Protein AF-A0A0F8EZ08-F1 (afdb_monomer_lite)

Secondary structure (DSSP, 8-state):
--HHHHHHHHHHHHHHTT--EEEPSSTTEEEEEEETTEEEEEESSS--EEEEE-SS-EEEEETT-TT--SS-HHHHHHHHHHHHHHHHHHHTT---------PPP----------------THHHHHHHHHHHHHHHHHHHTTS------------------PPP--------HHHHHHHHHH--HHHIIIII-TT--HHHHHHHHHHHHHHT--GGGTSEEEEEETTEEEEEE-HHHHHHHHHHSTTEEEEEEEEEEE-TTS-EEEEETT---TTSEEEEEEEEEEETT-SS-EEEEEEHHHH----HHHHH-HHHHHHHHHHHHHHHHH-HHHHTT---TTTTT------------------------

Sequence (370 aa):
MSVESQKMDILLSMKKKGYNLKDTEDPAVKSMDLGNGYSLLASVKREWLISFNDGVQTTEYQIDSVKVPFTNSKDANKLYKEYGAALKAALDGIEEYHDEATEKPVEVPPEVPEALVSPEVEDVQKASEEADKLAKLEAIMDGEAEPETKPVTRVQKTVRHEKPAQRMPAVIPVSMRDIQIKELSIDDIKQYICPAATDQEAFMFLKLCQARQLNPFLNEAYLIKYGDKATMTVGKEAFMRRAEAHPQFDGYEAGIIIQNADKTLERREGTFILKNEVLVGGWAKIYRKDRRQPFVSEVALHEYNTGKSLWVSKPATMIRKVAIVQGKREAFPSEFSGMYDSAEMGIDNPETIIDARYQAVDIQEVTNSV

Foldseek 3Di:
DPLLVLLVVLVVVVVVVPQPWDQDPDNQWTWGDFDPQWIWIDGSVDAIWIWGDPPPDIDIHHLPDPVPPDTVSVVVVVSVVVSVVSSCVVCVPDPDDDPPDDDDDDDDDDDDDDDDDDDDDPPPVVVVVVVVVVVVVVCVVVPVDDDDDDDDDDDDDDPDPDPPDPDPPDPDPPVVLLVQLVPDDLVCCCPQANVPDDSVLSVVQSCVCNVQVADVLVQQWHWDDDVPDTDIAGGLVLLVVVLVVDPFWDDKWKFFWKQDPVRDIDGDTDQDDDPRIGTFAMKMWTGTNVDPGTQIFIGTLVLQQLVDDCCVPRVGVLRRSQNSLVSSCVVCVVNCPPHHHCSNVSHDDPPPNSVPPDDDDPPDDPDDDD

Organism: Methanosarcina mazei (NCBI:txid2209)

pLDDT: mean 70.78, std 21.51, range [24.53, 97.38]

Radius of gyration: 31.73 Å; chains: 1; bounding box: 74×85×98 Å

Structure (mmCIF, N/CA/C/O backbone):
data_AF-A0A0F8EZ08-F1
#
_entry.id   AF-A0A0F8EZ08-F1
#
loop_
_atom_site.group_PDB
_atom_site.id
_atom_site.type_symbol
_atom_site.label_atom_id
_atom_site.label_alt_id
_atom_site.label_comp_id
_atom_site.label_asym_id
_atom_site.label_entity_id
_atom_site.label_seq_id
_atom_site.pdbx_PDB_ins_code
_atom_site.Cartn_x
_atom_site.Cartn_y
_atom_site.Cartn_z
_atom_site.occupancy
_atom_site.B_iso_or_equiv
_atom_site.auth_seq_id
_atom_site.auth_comp_id
_atom_site.auth_asym_id
_atom_site.auth_atom_id
_atom_site.pdbx_PDB_model_num
ATOM 1 N N . MET A 1 1 ? 10.200 51.364 24.757 1.00 54.28 1 MET A N 1
ATOM 2 C CA . MET A 1 1 ? 10.357 50.841 23.380 1.00 54.28 1 MET A CA 1
ATOM 3 C C . MET A 1 1 ? 9.031 51.048 22.677 1.00 54.28 1 MET A C 1
ATOM 5 O O . MET A 1 1 ? 8.018 50.834 23.327 1.00 54.28 1 MET A O 1
ATOM 9 N N . SER A 1 2 ? 9.008 51.514 21.424 1.00 70.88 2 SER A N 1
ATOM 10 C CA . SER A 1 2 ? 7.741 51.564 20.677 1.00 70.88 2 SER A CA 1
ATOM 11 C C . SER A 1 2 ? 7.189 50.141 20.540 1.00 70.88 2 SER A C 1
ATOM 13 O O . SER A 1 2 ? 7.972 49.205 20.353 1.00 70.88 2 SER A O 1
ATOM 15 N N . VAL A 1 3 ? 5.866 49.978 20.616 1.00 71.19 3 VAL A N 1
ATOM 16 C CA . VAL A 1 3 ? 5.183 48.688 20.405 1.00 71.19 3 VAL A CA 1
ATOM 17 C C . VAL A 1 3 ? 5.592 48.083 19.055 1.00 71.19 3 VAL A C 1
ATOM 19 O O . VAL A 1 3 ? 5.774 46.874 18.935 1.00 71.19 3 VAL A O 1
ATOM 22 N N . GLU A 1 4 ? 5.842 48.926 18.047 1.00 72.94 4 GLU A N 1
ATOM 23 C CA . GLU A 1 4 ? 6.341 48.500 16.736 1.00 72.94 4 GLU A CA 1
ATOM 24 C C . GLU A 1 4 ? 7.763 47.913 16.801 1.00 72.94 4 GLU A C 1
ATOM 26 O O . GLU A 1 4 ? 8.061 46.918 16.140 1.00 72.94 4 GLU A O 1
ATOM 31 N N . SER A 1 5 ? 8.643 48.475 17.634 1.00 71.75 5 SER A N 1
ATOM 32 C CA . SER A 1 5 ? 10.005 47.958 17.820 1.00 71.75 5 SER A CA 1
ATOM 33 C C . SER A 1 5 ? 9.994 46.591 18.509 1.00 71.75 5 SER A C 1
ATOM 35 O O . SER A 1 5 ? 10.683 45.682 18.060 1.00 71.75 5 SER A O 1
ATOM 37 N N . GLN A 1 6 ? 9.143 46.403 19.525 1.00 72.75 6 GLN A N 1
ATOM 38 C CA . GLN A 1 6 ? 8.986 45.110 20.207 1.00 72.75 6 GLN A CA 1
ATOM 39 C C . GLN A 1 6 ? 8.413 44.037 19.270 1.00 72.75 6 GLN A C 1
ATOM 41 O O . GLN A 1 6 ? 8.914 42.915 19.215 1.00 72.75 6 GLN A O 1
ATOM 46 N N . LYS A 1 7 ? 7.402 44.394 18.469 1.00 78.00 7 LYS A N 1
ATOM 47 C CA . LYS A 1 7 ? 6.833 43.522 17.432 1.00 78.00 7 LYS A CA 1
ATOM 48 C C . LYS A 1 7 ? 7.878 43.090 16.395 1.00 78.00 7 LYS A C 1
ATOM 50 O O . LYS A 1 7 ? 7.859 41.933 15.972 1.00 78.00 7 LYS A O 1
ATOM 55 N N . MET A 1 8 ? 8.787 43.987 16.006 1.00 78.81 8 MET A N 1
ATOM 56 C CA . MET A 1 8 ? 9.884 43.682 15.081 1.00 78.81 8 MET A CA 1
ATOM 57 C C . MET A 1 8 ? 10.953 42.783 15.720 1.00 78.81 8 MET A C 1
ATOM 59 O O . MET A 1 8 ? 11.408 41.831 15.085 1.00 78.81 8 MET A O 1
ATOM 63 N N . ASP A 1 9 ? 11.313 43.020 16.983 1.00 76.75 9 ASP A N 1
ATOM 64 C CA . ASP A 1 9 ? 12.269 42.179 17.717 1.00 76.75 9 ASP A CA 1
ATOM 65 C C . ASP A 1 9 ? 11.764 40.737 17.869 1.00 76.75 9 ASP A C 1
ATOM 67 O O . ASP A 1 9 ? 12.530 39.781 17.708 1.00 76.75 9 ASP A O 1
ATOM 71 N N . ILE A 1 10 ? 10.456 40.557 18.086 1.00 78.62 10 ILE A N 1
ATOM 72 C CA . ILE A 1 10 ? 9.827 39.232 18.115 1.00 78.62 10 ILE A CA 1
ATOM 73 C C . ILE A 1 10 ? 9.952 38.552 16.744 1.00 78.62 10 ILE A C 1
ATOM 75 O O . ILE A 1 10 ? 10.399 37.404 16.685 1.00 78.62 10 ILE A O 1
ATOM 79 N N . LEU A 1 11 ? 9.653 39.247 15.639 1.00 78.38 11 LEU A N 1
ATOM 80 C CA . LEU A 1 11 ? 9.818 38.699 14.282 1.00 78.38 11 LEU A CA 1
ATOM 81 C C . LEU A 1 11 ? 11.276 38.314 13.979 1.00 78.38 11 LEU A C 1
ATOM 83 O O . LEU A 1 11 ? 11.545 37.244 13.427 1.00 78.38 11 LEU A O 1
ATOM 87 N N . LEU A 1 12 ? 12.238 39.142 14.394 1.00 77.56 12 LEU A N 1
ATOM 88 C CA . LEU A 1 12 ? 13.671 38.860 14.261 1.00 77.56 12 LEU A CA 1
ATOM 89 C C . LEU A 1 12 ? 14.101 37.651 15.105 1.00 77.56 12 LEU A C 1
ATOM 91 O O . LEU A 1 12 ? 14.930 36.850 14.663 1.00 77.56 12 LEU A O 1
ATOM 95 N N . SER A 1 13 ? 13.522 37.474 16.296 1.00 77.31 13 SER A N 1
ATOM 96 C CA . SER A 1 13 ? 13.750 36.285 17.123 1.00 77.31 13 SER A CA 1
ATOM 97 C C . SER A 1 13 ? 13.216 35.013 16.454 1.00 77.31 13 SER A C 1
ATOM 99 O O . SER A 1 13 ? 13.859 33.967 16.519 1.00 77.31 13 SER A O 1
ATOM 101 N N . MET A 1 14 ? 12.090 35.103 15.739 1.00 74.00 14 MET A N 1
ATOM 102 C CA . MET A 1 14 ? 11.509 33.979 15.000 1.00 74.00 14 MET A CA 1
ATOM 103 C C . MET A 1 14 ? 12.345 33.598 13.780 1.00 74.00 14 MET A C 1
ATOM 105 O O . MET A 1 14 ? 12.574 32.411 13.551 1.00 74.00 14 MET A O 1
ATOM 109 N N . LYS A 1 15 ? 12.916 34.583 13.075 1.00 76.19 15 LYS A N 1
ATOM 110 C CA . LYS A 1 15 ? 13.920 34.336 12.026 1.00 76.19 15 LYS A CA 1
ATOM 111 C C . LYS A 1 15 ? 15.116 33.542 12.572 1.00 76.19 15 LYS A C 1
ATOM 113 O O . LYS A 1 15 ? 15.565 32.588 11.947 1.00 76.19 15 LYS A O 1
ATOM 118 N N . LYS A 1 16 ? 15.592 33.868 13.783 1.00 72.19 16 LYS A N 1
ATOM 119 C CA . LYS A 1 16 ? 16.686 33.134 14.457 1.00 72.19 16 LYS A CA 1
ATOM 120 C C . LYS A 1 16 ? 16.292 31.729 14.934 1.00 72.19 16 LYS A C 1
ATOM 122 O O . LYS A 1 16 ? 17.162 30.872 15.036 1.00 72.19 16 LYS A O 1
ATOM 127 N N . LYS A 1 17 ? 15.005 31.479 15.204 1.00 70.12 17 LYS A N 1
ATOM 128 C CA . LYS A 1 17 ? 14.468 30.160 15.597 1.00 70.12 17 LYS A CA 1
ATOM 129 C C . LYS A 1 17 ? 14.291 29.183 14.423 1.00 70.12 17 LYS A C 1
ATOM 131 O O . LYS A 1 17 ? 13.871 28.054 14.654 1.00 70.12 17 LYS A O 1
ATOM 136 N N . GLY A 1 18 ? 14.633 29.586 13.195 1.00 65.56 18 GLY A N 1
ATOM 137 C CA . GLY A 1 18 ? 14.619 28.715 12.014 1.00 65.56 18 GLY A CA 1
ATOM 138 C C . GLY A 1 18 ? 13.433 28.918 11.068 1.00 65.56 18 GLY A C 1
ATOM 139 O O . GLY A 1 18 ? 13.275 28.139 10.133 1.00 65.56 18 GLY A O 1
ATOM 140 N N . TYR A 1 19 ? 12.611 29.955 11.268 1.00 72.00 19 TYR A N 1
ATOM 141 C CA . TYR A 1 19 ? 11.579 30.338 10.300 1.00 72.00 19 TYR A CA 1
ATOM 142 C C . TYR A 1 19 ? 12.199 31.168 9.158 1.00 72.00 19 TYR A C 1
ATOM 144 O O . TYR A 1 19 ? 12.863 32.177 9.406 1.00 72.00 19 TYR A O 1
ATOM 152 N N . ASN A 1 20 ? 11.976 30.762 7.900 1.00 73.69 20 ASN A N 1
ATOM 153 C CA . ASN A 1 20 ? 12.565 31.361 6.686 1.00 73.69 20 ASN A CA 1
ATOM 154 C C . ASN A 1 20 ? 11.928 32.716 6.297 1.00 73.69 20 ASN A C 1
ATOM 156 O O . ASN A 1 20 ? 11.416 32.885 5.190 1.00 73.69 20 ASN A O 1
ATOM 160 N N . LEU A 1 21 ? 11.958 33.688 7.209 1.00 79.06 21 LEU A N 1
ATOM 161 C CA . LEU A 1 21 ? 11.453 35.045 6.991 1.00 79.06 21 LEU A CA 1
ATOM 162 C C . LEU A 1 21 ? 12.454 35.873 6.164 1.00 79.06 21 LEU A C 1
ATOM 164 O O . LEU A 1 21 ? 13.596 36.098 6.580 1.00 79.06 21 LEU A O 1
ATOM 168 N N . LYS A 1 22 ? 12.010 36.353 5.002 1.00 80.38 22 LYS A N 1
ATOM 169 C CA . LYS A 1 22 ? 12.732 37.241 4.086 1.00 80.38 22 LYS A CA 1
ATOM 170 C C . LYS A 1 22 ? 12.313 38.695 4.289 1.00 80.38 22 LYS A C 1
ATOM 172 O O . LYS A 1 22 ? 11.185 39.000 4.679 1.00 80.38 22 LYS A O 1
ATOM 177 N N . ASP A 1 23 ? 13.247 39.594 4.019 1.00 78.00 23 ASP A N 1
ATOM 178 C CA . ASP A 1 23 ? 13.019 41.033 4.085 1.00 78.00 23 ASP A CA 1
ATOM 179 C C . ASP A 1 23 ? 12.262 41.495 2.824 1.00 78.00 23 ASP A C 1
ATOM 181 O O . ASP A 1 23 ? 12.607 41.084 1.716 1.00 78.00 23 ASP A O 1
ATOM 185 N N . THR A 1 24 ? 11.201 42.290 2.992 1.00 77.31 24 THR A N 1
ATOM 186 C CA . THR A 1 24 ? 10.439 42.911 1.890 1.00 77.31 24 THR A CA 1
ATOM 187 C C . THR A 1 24 ? 10.859 44.368 1.679 1.00 77.31 24 THR A C 1
ATOM 189 O O . THR A 1 24 ? 11.600 44.917 2.490 1.00 77.31 24 THR A O 1
ATOM 192 N N . GLU A 1 25 ? 10.368 45.004 0.611 1.00 72.81 25 GLU A N 1
ATOM 193 C CA . GLU A 1 25 ? 10.626 46.425 0.312 1.00 72.81 25 GLU A CA 1
ATOM 194 C C . GLU A 1 25 ? 10.154 47.368 1.431 1.00 72.81 25 GLU A C 1
ATOM 196 O O . GLU A 1 25 ? 10.802 48.379 1.700 1.00 72.81 25 GLU A O 1
ATOM 201 N N . ASP A 1 26 ? 9.068 47.016 2.130 1.00 72.31 26 ASP A N 1
ATOM 202 C CA . ASP A 1 26 ? 8.658 47.707 3.353 1.00 72.31 26 ASP A CA 1
ATOM 203 C C . ASP A 1 26 ? 9.441 47.153 4.563 1.00 72.31 26 ASP A C 1
ATOM 205 O O . ASP A 1 26 ? 9.317 45.958 4.873 1.00 72.31 26 ASP A O 1
ATOM 209 N N . PRO A 1 27 ? 10.219 47.986 5.286 1.00 71.00 27 PRO A N 1
ATOM 210 C CA . PRO A 1 27 ? 10.967 47.557 6.466 1.00 71.00 27 PRO A CA 1
ATOM 211 C C . PRO A 1 27 ? 10.070 47.076 7.616 1.00 71.00 27 PRO A C 1
ATOM 213 O O . PRO A 1 27 ? 10.564 46.366 8.493 1.00 71.00 27 PRO A O 1
ATOM 216 N N . ALA A 1 28 ? 8.778 47.425 7.620 1.00 73.50 28 ALA A N 1
ATOM 217 C CA . ALA A 1 28 ? 7.801 46.999 8.622 1.00 73.50 28 ALA A CA 1
ATOM 218 C C . ALA A 1 28 ? 7.137 45.642 8.314 1.00 73.50 28 ALA A C 1
ATOM 220 O O . ALA A 1 28 ? 6.317 45.177 9.114 1.00 73.50 28 ALA A O 1
ATOM 221 N N . VAL A 1 29 ? 7.473 45.013 7.182 1.00 78.81 29 VAL A N 1
ATOM 222 C CA . VAL A 1 29 ? 6.901 43.737 6.735 1.00 78.81 29 VAL A CA 1
ATOM 223 C C . VAL A 1 29 ? 8.011 42.699 6.530 1.00 78.81 29 VAL A C 1
ATOM 225 O O . VAL A 1 29 ? 9.146 43.016 6.165 1.00 78.81 29 VAL A O 1
ATOM 228 N N . LYS A 1 30 ? 7.704 41.435 6.825 1.00 80.06 30 LYS A N 1
ATOM 229 C CA . LYS A 1 30 ? 8.536 40.272 6.487 1.00 80.06 30 LYS A CA 1
ATOM 230 C C . LYS A 1 30 ? 7.707 39.279 5.693 1.00 80.06 30 LYS A C 1
ATOM 232 O O . LYS A 1 30 ? 6.536 39.078 6.003 1.00 80.06 30 LYS A O 1
ATOM 237 N N . SER A 1 31 ? 8.315 38.652 4.690 1.00 81.75 31 SER A N 1
ATOM 238 C CA . SER A 1 31 ? 7.651 37.635 3.874 1.00 81.75 31 SER A CA 1
ATOM 239 C C . SER A 1 31 ? 8.157 36.233 4.196 1.00 81.75 31 SER A C 1
ATOM 241 O O . SER A 1 31 ? 9.343 36.040 4.446 1.00 81.75 31 SER A O 1
ATOM 243 N N . MET A 1 32 ? 7.280 35.236 4.183 1.00 79.06 32 MET A N 1
ATOM 244 C CA . MET A 1 32 ? 7.660 33.823 4.240 1.00 79.06 32 MET A CA 1
ATOM 245 C C . MET A 1 32 ? 7.014 33.086 3.075 1.00 79.06 32 MET A C 1
ATOM 247 O O . MET A 1 32 ? 5.807 33.174 2.879 1.00 79.06 32 MET A O 1
ATOM 251 N N . ASP A 1 33 ? 7.822 32.353 2.317 1.00 76.69 33 ASP A N 1
ATOM 252 C CA . ASP A 1 33 ? 7.335 31.535 1.209 1.00 76.69 33 ASP A CA 1
ATOM 253 C C . ASP A 1 33 ? 6.595 30.309 1.762 1.00 76.69 33 ASP A C 1
ATOM 255 O O . ASP A 1 33 ? 7.148 29.547 2.561 1.00 76.69 33 ASP A O 1
ATOM 259 N N . LEU A 1 34 ? 5.330 30.153 1.374 1.00 70.81 34 LEU A N 1
ATOM 260 C CA . LEU A 1 34 ? 4.470 29.043 1.785 1.00 70.81 34 LEU A CA 1
ATOM 261 C C . LEU A 1 34 ? 4.342 27.965 0.694 1.00 70.81 34 LEU A C 1
ATOM 263 O O . LEU A 1 34 ? 3.652 26.965 0.921 1.00 70.81 34 LEU A O 1
ATOM 267 N N . GLY A 1 35 ? 5.010 28.151 -0.451 1.00 68.12 35 GLY A N 1
ATOM 268 C CA . GLY A 1 35 ? 4.973 27.258 -1.606 1.00 68.12 35 GLY A CA 1
ATOM 269 C C . GLY A 1 35 ? 3.819 27.548 -2.570 1.00 68.12 35 GLY A C 1
ATOM 270 O O . GLY A 1 35 ? 2.852 28.232 -2.236 1.00 68.12 35 GLY A O 1
ATOM 271 N N . ASN A 1 36 ? 3.925 27.014 -3.793 1.00 66.81 36 ASN A N 1
ATOM 272 C CA . ASN A 1 36 ? 2.917 27.128 -4.858 1.00 66.81 36 ASN A CA 1
ATOM 273 C C . ASN A 1 36 ? 2.480 28.572 -5.184 1.00 66.81 36 ASN A C 1
ATOM 275 O O . ASN A 1 36 ? 1.321 28.788 -5.509 1.00 66.81 36 ASN A O 1
ATOM 279 N N . GLY A 1 37 ? 3.377 29.560 -5.079 1.00 67.38 37 GLY A N 1
ATOM 280 C CA . GLY A 1 37 ? 3.072 30.965 -5.395 1.00 67.38 37 GLY A CA 1
ATOM 281 C C . GLY A 1 37 ? 2.418 31.762 -4.259 1.00 67.38 37 GLY A C 1
ATOM 282 O O . GLY A 1 37 ? 2.048 32.919 -4.464 1.00 67.38 37 GLY A O 1
ATOM 283 N N . TYR A 1 38 ? 2.295 31.183 -3.060 1.00 76.75 38 TYR A N 1
ATOM 284 C CA . TYR A 1 38 ? 1.766 31.864 -1.879 1.00 76.75 38 TYR A CA 1
ATOM 285 C C . TYR A 1 38 ? 2.876 32.353 -0.947 1.00 76.75 38 TYR A C 1
ATOM 287 O O . TYR A 1 38 ? 3.815 31.625 -0.634 1.00 76.75 38 TYR A O 1
ATOM 295 N N . SER A 1 39 ? 2.736 33.573 -0.438 1.00 78.69 39 SER A N 1
ATOM 296 C CA . SER A 1 39 ? 3.646 34.181 0.531 1.00 78.69 39 SER A CA 1
ATOM 297 C C . SER A 1 39 ? 2.871 34.750 1.715 1.00 78.69 39 SER A C 1
ATOM 299 O O . SER A 1 39 ? 1.900 35.480 1.550 1.00 78.69 39 SER A O 1
ATOM 301 N N . LEU A 1 40 ? 3.302 34.427 2.931 1.00 81.06 40 LEU A N 1
ATOM 302 C CA . LEU A 1 40 ? 2.814 35.073 4.146 1.00 81.06 40 LEU A CA 1
ATOM 303 C C . LEU A 1 40 ? 3.481 36.438 4.287 1.00 81.06 40 LEU A C 1
ATOM 305 O O . LEU A 1 40 ? 4.705 36.513 4.255 1.00 81.06 40 LEU A O 1
ATOM 309 N N . LEU A 1 41 ? 2.698 37.487 4.503 1.00 80.81 41 LEU A N 1
ATOM 310 C CA . LEU A 1 41 ? 3.145 38.842 4.800 1.00 80.81 41 LEU A CA 1
ATOM 311 C C . LEU A 1 41 ? 2.883 39.143 6.278 1.00 80.81 41 LEU A C 1
ATOM 313 O O . LEU A 1 41 ? 1.757 39.414 6.693 1.00 80.81 41 LEU A O 1
ATOM 317 N N . ALA A 1 42 ? 3.944 39.090 7.079 1.00 79.12 42 ALA A N 1
ATOM 318 C CA . ALA A 1 42 ? 3.928 39.428 8.493 1.00 79.12 42 ALA A CA 1
ATOM 319 C C . ALA A 1 42 ? 4.231 40.920 8.672 1.00 79.12 42 ALA A C 1
ATOM 321 O O . ALA A 1 42 ? 5.384 41.342 8.553 1.00 79.12 42 ALA A O 1
ATOM 322 N N . SER A 1 43 ? 3.198 41.724 8.932 1.00 78.69 43 SER A N 1
ATOM 323 C CA . SER A 1 43 ? 3.327 43.165 9.176 1.00 78.69 43 SER A CA 1
ATOM 324 C C . SER A 1 43 ? 3.349 43.485 10.670 1.00 78.69 43 SER A C 1
ATOM 326 O O . SER A 1 43 ? 2.670 42.854 11.479 1.00 78.69 43 SER A O 1
ATOM 328 N N . VAL A 1 44 ? 4.121 44.505 11.038 1.00 75.88 44 VAL A N 1
ATOM 329 C CA . VAL A 1 44 ? 4.124 45.085 12.388 1.00 75.88 44 VAL A CA 1
ATOM 330 C C . VAL A 1 44 ? 3.006 46.124 12.576 1.00 75.88 44 VAL A C 1
ATOM 332 O O . VAL A 1 44 ? 2.551 46.349 13.701 1.00 75.88 44 VAL A O 1
ATOM 335 N N . LYS A 1 45 ? 2.552 46.734 11.473 1.00 73.19 45 LYS A N 1
ATOM 336 C CA . LYS A 1 45 ? 1.600 47.859 11.455 1.00 73.19 45 LYS A CA 1
ATOM 337 C C . LYS A 1 45 ? 0.171 47.457 11.103 1.00 73.19 45 LYS A C 1
ATOM 339 O O . LYS A 1 45 ? -0.757 48.195 11.412 1.00 73.19 45 LYS A O 1
ATOM 344 N N . ARG A 1 46 ? -0.004 46.328 10.417 1.00 74.00 46 ARG A N 1
ATOM 345 C CA . ARG A 1 46 ? -1.297 45.826 9.934 1.00 74.00 46 ARG A CA 1
ATOM 346 C C . ARG A 1 46 ? -1.454 44.351 10.281 1.00 74.00 46 ARG A C 1
ATOM 348 O O . ARG A 1 46 ? -0.498 43.704 10.709 1.00 74.00 46 ARG A O 1
ATOM 355 N N . GLU A 1 47 ? -2.657 43.828 10.082 1.00 75.56 47 GLU A N 1
ATOM 356 C CA . GLU A 1 47 ? -2.904 42.392 10.173 1.00 75.56 47 GLU A CA 1
ATOM 357 C C . GLU A 1 47 ? -2.043 41.620 9.169 1.00 75.56 47 GLU A C 1
ATOM 359 O O . GLU A 1 47 ? -1.626 42.141 8.131 1.00 75.56 47 GLU A O 1
ATOM 364 N N . TRP A 1 48 ? -1.734 40.374 9.512 1.00 79.06 48 TRP A N 1
ATOM 365 C CA . TRP A 1 48 ? -0.940 39.511 8.651 1.00 79.06 48 TRP A CA 1
ATOM 366 C C . TRP A 1 48 ? -1.824 38.936 7.550 1.00 79.06 48 TRP A C 1
ATOM 368 O O . TRP A 1 48 ? -2.940 38.486 7.807 1.00 79.06 48 TRP A O 1
ATOM 378 N N . LEU A 1 49 ? -1.306 38.933 6.327 1.00 80.12 49 LEU A N 1
ATOM 379 C CA . LEU A 1 49 ? -2.045 38.537 5.131 1.00 80.12 49 LEU A CA 1
ATOM 380 C C . LEU A 1 49 ? -1.274 37.463 4.372 1.00 80.12 49 LEU A C 1
ATOM 382 O O . LEU A 1 49 ? -0.054 37.367 4.475 1.00 80.12 49 LEU A O 1
ATOM 386 N N . ILE A 1 50 ? -1.981 36.657 3.592 1.00 79.81 50 ILE A N 1
ATOM 387 C CA . ILE A 1 50 ? -1.384 35.716 2.647 1.00 79.81 50 ILE A CA 1
ATOM 388 C C . ILE A 1 50 ? -1.583 36.290 1.251 1.00 79.81 50 ILE A C 1
ATOM 390 O O . ILE A 1 50 ? -2.717 36.453 0.804 1.00 79.81 50 ILE A O 1
ATOM 394 N N . SER A 1 51 ? -0.490 36.584 0.556 1.00 77.88 51 SER A N 1
ATOM 395 C CA . SER A 1 51 ? -0.522 36.964 -0.849 1.00 77.88 51 SER A CA 1
ATOM 396 C C . SER A 1 51 ? -0.353 35.733 -1.736 1.00 77.88 51 SER A C 1
ATOM 398 O O . SER A 1 51 ? 0.467 34.858 -1.461 1.00 77.88 51 SER A O 1
ATOM 400 N N . PHE A 1 52 ? -1.140 35.651 -2.803 1.00 79.19 52 PHE A N 1
ATOM 401 C CA . PHE A 1 52 ? -0.994 34.674 -3.875 1.00 79.19 52 PHE A CA 1
ATOM 402 C C . PHE A 1 52 ? -0.665 35.400 -5.171 1.00 79.19 52 PHE A C 1
ATOM 404 O O . PHE A 1 52 ? -1.357 36.356 -5.534 1.00 79.19 52 PHE A O 1
ATOM 411 N N . ASN A 1 53 ? 0.370 34.940 -5.867 1.00 75.44 53 ASN A N 1
ATOM 412 C CA . ASN A 1 53 ? 0.763 35.474 -7.161 1.00 75.44 53 ASN A CA 1
ATOM 413 C C . ASN A 1 53 ? 0.753 34.356 -8.212 1.00 75.44 53 ASN A C 1
ATOM 415 O O . ASN A 1 53 ? 1.595 33.462 -8.179 1.00 75.44 53 ASN A O 1
ATOM 419 N N . ASP A 1 54 ? -0.184 34.449 -9.157 1.00 67.50 54 ASP A N 1
ATOM 420 C CA . ASP A 1 54 ? -0.347 33.510 -10.281 1.00 67.50 54 ASP A CA 1
ATOM 421 C C . ASP A 1 54 ? 0.439 33.952 -11.540 1.00 67.50 54 ASP A C 1
ATOM 423 O O . ASP A 1 54 ? 0.149 33.554 -12.664 1.00 67.50 54 ASP A O 1
ATOM 427 N N . GLY A 1 55 ? 1.395 34.878 -11.387 1.00 62.47 55 GLY A N 1
ATOM 428 C CA . GLY A 1 55 ? 2.214 35.435 -12.471 1.00 62.47 55 GLY A CA 1
ATOM 429 C C . GLY A 1 55 ? 1.559 36.568 -13.275 1.00 62.47 55 GLY A C 1
ATOM 430 O O . GLY A 1 55 ? 2.235 37.194 -14.090 1.00 62.47 55 GLY A O 1
ATOM 431 N N . VAL A 1 56 ? 0.273 36.864 -13.040 1.00 55.94 56 VAL A N 1
ATOM 432 C CA . VAL A 1 56 ? -0.482 37.932 -13.735 1.00 55.94 56 VAL A CA 1
ATOM 433 C C . VAL A 1 56 ? -1.122 38.934 -12.766 1.00 55.94 56 VAL A C 1
ATOM 435 O O . VAL A 1 56 ? -1.174 40.124 -13.071 1.00 55.94 56 VAL A O 1
ATOM 438 N N . GLN A 1 57 ? -1.596 38.493 -11.595 1.00 60.66 57 GLN A N 1
ATOM 439 C CA . GLN A 1 57 ? -2.173 39.358 -10.557 1.00 60.66 57 GLN A CA 1
ATOM 440 C C . GLN A 1 57 ? -1.817 38.847 -9.158 1.00 60.66 57 GLN A C 1
ATOM 442 O O . GLN A 1 57 ? -1.775 37.638 -8.924 1.00 60.66 57 GLN A O 1
ATOM 447 N N . THR A 1 58 ? -1.609 39.783 -8.231 1.00 75.62 58 THR A N 1
ATOM 448 C CA . THR A 1 58 ? -1.426 39.494 -6.805 1.00 75.62 58 THR A CA 1
ATOM 449 C C . THR A 1 58 ? -2.760 39.657 -6.089 1.00 75.62 58 THR A C 1
ATOM 451 O O . THR A 1 58 ? -3.393 40.708 -6.187 1.00 75.62 58 THR A O 1
ATOM 454 N N . THR A 1 59 ? -3.186 38.627 -5.363 1.00 74.81 59 THR A N 1
ATOM 455 C CA . THR A 1 59 ? -4.407 38.646 -4.542 1.00 74.81 59 THR A CA 1
ATOM 456 C C . THR A 1 59 ? -4.055 38.412 -3.080 1.00 74.81 59 THR A C 1
ATOM 458 O O . THR A 1 59 ? -3.202 37.581 -2.776 1.00 74.81 59 THR A O 1
ATOM 461 N N . GLU A 1 60 ? -4.682 39.162 -2.174 1.00 80.38 60 GLU A N 1
ATOM 462 C CA . GLU A 1 60 ? -4.426 39.090 -0.732 1.00 80.38 60 GLU A CA 1
ATOM 463 C C . GLU A 1 60 ? -5.612 38.453 -0.003 1.00 80.38 60 GLU A C 1
ATOM 465 O O . GLU A 1 60 ? -6.776 38.743 -0.291 1.00 80.38 60 GLU A O 1
ATOM 470 N N . TYR A 1 61 ? -5.308 37.578 0.952 1.00 75.50 61 TYR A N 1
ATOM 471 C CA . TYR A 1 61 ? -6.277 36.830 1.745 1.00 75.50 61 TYR A CA 1
ATOM 472 C C . TYR A 1 61 ? -5.955 36.947 3.238 1.00 75.50 61 TYR A C 1
ATOM 474 O O . TYR A 1 61 ? -4.787 36.989 3.628 1.00 75.50 61 TYR A O 1
ATOM 482 N N . GLN A 1 62 ? -6.987 36.939 4.084 1.00 74.38 62 GLN A N 1
ATOM 483 C CA . GLN A 1 62 ? -6.818 36.754 5.528 1.00 74.38 62 GLN A CA 1
ATOM 484 C C . GLN A 1 62 ? -6.353 35.321 5.840 1.00 74.38 62 GLN A C 1
ATOM 486 O O . GLN A 1 62 ? -6.658 34.385 5.095 1.00 74.38 62 GLN A O 1
ATOM 491 N N . ILE A 1 63 ? -5.600 35.154 6.934 1.00 68.31 63 ILE A N 1
ATOM 492 C CA . ILE A 1 63 ? -4.964 33.879 7.325 1.00 68.31 63 ILE A CA 1
ATOM 493 C C . ILE A 1 63 ? -5.985 32.744 7.530 1.00 68.31 63 ILE A C 1
ATOM 495 O O . ILE A 1 63 ? -5.679 31.581 7.267 1.00 68.31 63 ILE A O 1
ATOM 499 N N . ASP A 1 64 ? -7.195 33.071 7.973 1.00 62.56 64 ASP A N 1
ATOM 500 C CA . ASP A 1 64 ? -8.302 32.155 8.267 1.00 62.56 64 ASP A CA 1
ATOM 501 C C . ASP A 1 64 ? -9.243 31.910 7.072 1.00 62.56 64 ASP A C 1
ATOM 503 O O . ASP A 1 64 ? -10.213 31.154 7.175 1.00 62.56 64 ASP A O 1
ATOM 507 N N . SER A 1 65 ? -8.958 32.504 5.910 1.00 63.59 65 SER A N 1
ATOM 508 C CA . SER A 1 65 ? -9.819 32.394 4.737 1.00 63.59 65 SER A CA 1
ATOM 509 C C . SER A 1 65 ? -9.870 30.965 4.184 1.00 63.59 65 SER A C 1
ATOM 511 O O . SER A 1 65 ? -8.866 30.381 3.773 1.00 63.59 65 SER A O 1
ATOM 513 N N . VAL A 1 66 ? -11.091 30.432 4.051 1.00 57.75 66 VAL A N 1
ATOM 514 C CA . VAL A 1 66 ? -11.396 29.108 3.464 1.00 57.75 66 VAL A CA 1
ATOM 515 C C . VAL A 1 66 ? -10.889 28.976 2.014 1.00 57.75 66 VAL A C 1
ATOM 517 O O . VAL A 1 66 ? -10.734 27.871 1.496 1.00 57.75 66 VAL A O 1
ATOM 520 N N . LYS A 1 67 ? -10.599 30.102 1.346 1.00 56.28 67 LYS A N 1
ATOM 521 C CA . LYS A 1 67 ? -10.121 30.168 -0.044 1.00 56.28 67 LYS A CA 1
ATOM 522 C C . LYS A 1 67 ? -8.618 29.918 -0.220 1.00 56.28 67 LYS A C 1
ATOM 524 O O . LYS A 1 67 ? -8.149 30.053 -1.345 1.00 56.28 67 LYS A O 1
ATOM 529 N N . VAL A 1 68 ? -7.877 29.549 0.828 1.00 57.09 68 VAL A N 1
ATOM 530 C CA . VAL A 1 68 ? -6.439 29.218 0.760 1.00 57.09 68 VAL A CA 1
ATOM 531 C C . VAL A 1 68 ? -6.248 27.707 1.002 1.00 57.09 68 VAL A C 1
ATOM 533 O O . VAL A 1 68 ? -5.898 27.301 2.108 1.00 57.09 68 VAL A O 1
ATOM 536 N N . PRO A 1 69 ? -6.516 26.819 0.021 1.00 47.38 69 PRO A N 1
ATOM 537 C CA . PRO A 1 69 ? -6.692 25.393 0.285 1.00 47.38 69 PRO A CA 1
ATOM 538 C C . PRO A 1 69 ? -5.392 24.582 0.115 1.00 47.38 69 PRO A C 1
ATOM 540 O O . PRO A 1 69 ? -5.389 23.391 0.414 1.00 47.38 69 PRO A O 1
ATOM 543 N N . PHE A 1 70 ? -4.291 25.189 -0.361 1.00 49.00 70 PHE A N 1
ATOM 544 C CA . PHE A 1 70 ? -3.103 24.457 -0.844 1.00 49.00 70 PHE A CA 1
ATOM 545 C C . PHE A 1 70 ? -1.749 25.091 -0.482 1.00 49.00 70 PHE A C 1
ATOM 547 O O . PHE A 1 70 ? -0.837 25.155 -1.307 1.00 49.00 70 PHE A O 1
ATOM 554 N N . THR A 1 71 ? -1.593 25.528 0.766 1.00 52.09 71 THR A N 1
ATOM 555 C CA . THR A 1 71 ? -0.313 26.025 1.301 1.00 52.09 71 THR A CA 1
ATOM 556 C C . THR A 1 71 ? 0.036 25.351 2.618 1.00 52.09 71 THR A C 1
ATOM 558 O O . THR A 1 71 ? -0.820 24.710 3.234 1.00 52.09 71 THR A O 1
ATOM 561 N N . ASN A 1 72 ? 1.273 25.539 3.095 1.00 56.44 72 ASN A N 1
ATOM 562 C CA . ASN A 1 72 ? 1.701 25.252 4.473 1.00 56.44 72 ASN A CA 1
ATOM 563 C C . ASN A 1 72 ? 0.954 26.130 5.514 1.00 56.44 72 ASN A C 1
ATOM 565 O O . ASN A 1 72 ? 1.547 26.714 6.417 1.00 56.44 72 ASN A O 1
ATOM 569 N N . SER A 1 73 ? -0.376 26.222 5.413 1.00 60.50 73 SER A N 1
ATOM 570 C CA . SER A 1 73 ? -1.280 26.973 6.287 1.00 60.50 73 SER A CA 1
ATOM 571 C C . SER A 1 73 ? -1.143 26.542 7.749 1.00 60.50 73 SER A C 1
ATOM 573 O O . SER A 1 73 ? -1.293 27.359 8.652 1.00 60.50 73 SER A O 1
ATOM 575 N N . LYS A 1 74 ? -0.767 25.282 8.013 1.00 64.19 74 LYS A N 1
ATOM 576 C CA . LYS A 1 74 ? -0.434 24.818 9.370 1.00 64.19 74 LYS A CA 1
ATOM 577 C C . LYS A 1 74 ? 0.789 25.534 9.950 1.00 64.19 74 LYS A C 1
ATOM 579 O O . LYS A 1 74 ? 0.741 25.920 11.114 1.00 64.19 74 LYS A O 1
ATOM 584 N N . ASP A 1 75 ? 1.833 25.753 9.154 1.00 64.81 75 ASP A N 1
ATOM 585 C CA . ASP A 1 75 ? 3.052 26.438 9.599 1.00 64.81 75 ASP A CA 1
ATOM 586 C C . ASP A 1 75 ? 2.818 27.943 9.743 1.00 64.81 75 ASP A C 1
ATOM 588 O O . ASP A 1 75 ? 3.249 28.534 10.730 1.00 64.81 75 ASP A O 1
ATOM 592 N N . ALA A 1 76 ? 2.049 28.545 8.828 1.00 66.69 76 ALA A N 1
ATOM 593 C CA . ALA A 1 76 ? 1.631 29.944 8.932 1.00 66.69 76 ALA A CA 1
ATOM 594 C C . ALA A 1 76 ? 0.770 30.195 10.185 1.00 66.69 76 ALA A C 1
ATOM 596 O O . ALA A 1 76 ? 1.040 31.118 10.951 1.00 66.69 76 ALA A O 1
ATOM 597 N N . ASN A 1 77 ? -0.217 29.331 10.452 1.00 70.19 77 ASN A N 1
ATOM 598 C CA . ASN A 1 77 ? -1.060 29.417 11.647 1.00 70.19 77 ASN A CA 1
ATOM 599 C C . ASN A 1 77 ? -0.279 29.150 12.938 1.00 70.19 77 ASN A C 1
ATOM 601 O O . ASN A 1 77 ? -0.543 29.780 13.962 1.00 70.19 77 ASN A O 1
ATOM 605 N N . LYS A 1 78 ? 0.682 28.221 12.912 1.00 76.06 78 LYS A N 1
ATOM 606 C CA . LYS A 1 78 ? 1.565 27.955 14.051 1.00 76.06 78 LYS A CA 1
ATOM 607 C C . LYS A 1 78 ? 2.444 29.167 14.354 1.00 76.06 78 LYS A C 1
ATOM 609 O O . LYS A 1 78 ? 2.483 29.597 15.503 1.00 76.06 78 LYS A O 1
ATOM 614 N N . LEU A 1 79 ? 3.071 29.752 13.332 1.00 72.81 79 LEU A N 1
ATOM 615 C CA . LEU A 1 79 ? 3.874 30.967 13.464 1.00 72.81 79 LEU A CA 1
ATOM 616 C C . LEU A 1 79 ? 3.034 32.134 14.001 1.00 72.81 79 LEU A C 1
ATOM 618 O O . LEU A 1 79 ? 3.462 32.817 14.926 1.00 72.81 79 LEU A O 1
ATOM 622 N N . TYR A 1 80 ? 1.818 32.322 13.479 1.00 75.31 80 TYR A N 1
ATOM 623 C CA . TYR A 1 80 ? 0.895 33.364 13.936 1.00 75.31 80 TYR A CA 1
ATOM 624 C C . TYR A 1 80 ? 0.501 33.188 15.411 1.00 75.31 80 TYR A C 1
ATOM 626 O O . TYR A 1 80 ? 0.533 34.144 16.186 1.00 75.31 80 TYR A O 1
ATOM 634 N N . LYS A 1 81 ? 0.206 31.955 15.843 1.00 78.50 81 LYS A N 1
ATOM 635 C CA . LYS A 1 81 ? -0.101 31.650 17.251 1.00 78.50 81 LYS A CA 1
ATOM 636 C C . LYS A 1 81 ? 1.101 31.850 18.173 1.00 78.50 81 LYS A C 1
ATOM 638 O O . LYS A 1 81 ? 0.950 32.436 19.241 1.00 78.50 81 LYS A O 1
ATOM 643 N N . GLU A 1 82 ? 2.287 31.395 17.768 1.00 78.19 82 GLU A N 1
ATOM 644 C CA . GLU A 1 82 ? 3.528 31.627 18.519 1.00 78.19 82 GLU A CA 1
ATOM 645 C C . GLU A 1 82 ? 3.842 33.125 18.621 1.00 78.19 82 GLU A C 1
ATOM 647 O O . GLU A 1 82 ? 4.333 33.582 19.654 1.00 78.19 82 GLU A O 1
ATOM 652 N N . TYR A 1 83 ? 3.521 33.900 17.581 1.00 77.00 83 TYR A N 1
ATOM 653 C CA . TYR A 1 83 ? 3.724 35.345 17.560 1.00 77.00 83 TYR A CA 1
ATOM 654 C C . TYR A 1 83 ? 2.762 36.053 18.505 1.00 77.00 83 TYR A C 1
ATOM 656 O O . TYR A 1 83 ? 3.207 36.849 19.327 1.00 77.00 83 TYR A O 1
ATOM 664 N N . GLY A 1 84 ? 1.471 35.712 18.461 1.00 76.25 84 GLY A N 1
ATOM 665 C CA . GLY A 1 84 ? 0.475 36.241 19.393 1.00 76.25 84 GLY A CA 1
ATOM 666 C C . GLY A 1 84 ? 0.807 35.919 20.853 1.00 76.25 84 GLY A C 1
ATOM 667 O O . GLY A 1 84 ? 0.714 36.792 21.712 1.00 76.25 84 GLY A O 1
ATOM 668 N N . ALA A 1 85 ? 1.278 34.700 21.134 1.00 76.19 85 ALA A N 1
ATOM 669 C CA . ALA A 1 85 ? 1.713 34.310 22.474 1.00 76.19 85 ALA A CA 1
ATOM 670 C C . ALA A 1 85 ? 2.957 35.089 22.938 1.00 76.19 85 ALA A C 1
ATOM 672 O O . ALA A 1 85 ? 2.996 35.558 24.073 1.00 76.19 85 ALA A O 1
ATOM 673 N N . ALA A 1 86 ? 3.954 35.267 22.064 1.00 76.19 86 ALA A N 1
ATOM 674 C CA . ALA A 1 86 ? 5.154 36.048 22.368 1.00 76.19 86 ALA A CA 1
ATOM 675 C C . ALA A 1 86 ? 4.851 37.545 22.538 1.00 76.19 86 ALA A C 1
ATOM 677 O O . ALA A 1 86 ? 5.447 38.193 23.392 1.00 76.19 86 ALA A O 1
ATOM 678 N N . LEU A 1 87 ? 3.909 38.081 21.759 1.00 74.31 87 LEU A N 1
ATOM 679 C CA . LEU A 1 87 ? 3.451 39.461 21.869 1.00 74.31 87 LEU A CA 1
ATOM 680 C C . LEU A 1 87 ? 2.702 39.684 23.186 1.00 74.31 87 LEU A C 1
ATOM 682 O O . LEU A 1 87 ? 2.997 40.645 23.885 1.00 74.31 87 LEU A O 1
ATOM 686 N N . LYS A 1 88 ? 1.804 38.765 23.563 1.00 74.19 88 LYS A N 1
ATOM 687 C CA . LYS A 1 88 ? 1.106 38.802 24.854 1.00 74.19 88 LYS A CA 1
ATOM 688 C C . LYS A 1 88 ? 2.091 38.736 26.025 1.00 74.19 88 LYS A C 1
ATOM 690 O O . LYS A 1 88 ? 2.024 39.565 26.919 1.00 74.19 88 LYS A O 1
ATOM 695 N N . ALA A 1 89 ? 3.071 37.833 25.966 1.00 73.19 89 ALA A N 1
ATOM 696 C CA . ALA A 1 89 ? 4.111 37.720 26.990 1.00 73.19 89 ALA A CA 1
ATOM 697 C C . ALA A 1 89 ? 5.043 38.947 27.063 1.00 73.19 89 ALA A C 1
ATOM 699 O O . ALA A 1 89 ? 5.565 39.259 28.128 1.00 73.19 89 ALA A O 1
ATOM 700 N N . ALA A 1 90 ? 5.270 39.643 25.944 1.00 67.00 90 ALA A N 1
ATOM 701 C CA . ALA A 1 90 ? 6.064 40.873 25.904 1.00 67.00 90 ALA A CA 1
ATOM 702 C C . ALA A 1 90 ? 5.278 42.121 26.352 1.00 67.00 90 ALA A C 1
ATOM 704 O O . ALA A 1 90 ? 5.897 43.124 26.709 1.00 67.00 90 ALA A O 1
ATOM 705 N N . LEU A 1 91 ? 3.942 42.060 26.316 1.00 63.47 91 LEU A N 1
ATOM 706 C CA . LEU A 1 91 ? 3.024 43.143 26.682 1.00 63.47 91 LEU A CA 1
ATOM 707 C C . LEU A 1 91 ? 2.385 42.973 28.073 1.00 63.47 91 LEU A C 1
ATOM 709 O O . LEU A 1 91 ? 1.761 43.921 28.538 1.00 63.47 91 LEU A O 1
ATOM 713 N N . ASP A 1 92 ? 2.605 41.851 28.773 1.00 55.03 92 ASP A N 1
ATOM 714 C CA . ASP A 1 92 ? 2.182 41.573 30.169 1.00 55.03 92 ASP A CA 1
ATOM 715 C C . ASP A 1 92 ? 2.914 42.446 31.228 1.00 55.03 92 ASP A C 1
ATOM 717 O O . ASP A 1 92 ? 3.226 42.028 32.342 1.00 55.03 92 ASP A O 1
ATOM 721 N N . GLY A 1 93 ? 3.208 43.696 30.872 1.00 52.88 93 GLY A N 1
ATOM 722 C CA . GLY A 1 93 ? 3.732 44.745 31.742 1.00 52.88 93 GLY A CA 1
ATOM 723 C C . GLY A 1 93 ? 3.254 46.152 31.367 1.00 52.88 93 GLY A C 1
ATOM 724 O O . GLY A 1 93 ? 3.840 47.122 31.841 1.00 52.88 93 GLY A O 1
ATOM 725 N N . ILE A 1 94 ? 2.234 46.289 30.511 1.00 42.34 94 ILE A N 1
ATOM 726 C CA . ILE A 1 94 ? 1.572 47.568 30.226 1.00 42.34 94 ILE A CA 1
ATOM 727 C C . ILE A 1 94 ? 0.062 47.315 30.207 1.00 42.34 94 ILE A C 1
ATOM 729 O O . ILE A 1 94 ? -0.499 46.917 29.188 1.00 42.34 94 ILE A O 1
ATOM 733 N N . GLU A 1 95 ? -0.585 47.526 31.353 1.00 37.16 95 GLU A N 1
ATOM 734 C CA . GLU A 1 95 ? -2.009 47.858 31.366 1.00 37.16 95 GLU A CA 1
ATOM 735 C C . GLU A 1 95 ? -2.212 49.231 30.705 1.00 37.16 95 GLU A C 1
ATOM 737 O O . GLU A 1 95 ? -1.400 50.142 30.866 1.00 37.16 95 GLU A O 1
ATOM 742 N N . GLU A 1 96 ? -3.324 49.318 29.973 1.00 32.19 96 GLU A N 1
ATOM 743 C CA . GLU A 1 96 ? -3.930 50.479 29.310 1.00 32.19 96 GLU A CA 1
ATOM 744 C C . GLU A 1 96 ? -3.316 50.956 27.979 1.00 32.19 96 GLU A C 1
ATOM 746 O O . GLU A 1 96 ? -2.469 51.845 27.897 1.00 32.19 96 GLU A O 1
ATOM 751 N N . TYR A 1 97 ? -3.907 50.468 26.881 1.00 30.86 97 TYR A N 1
ATOM 752 C CA . TYR A 1 97 ? -4.347 51.384 25.831 1.00 30.86 97 TYR A CA 1
ATOM 753 C C . TYR A 1 97 ? -5.820 51.122 25.522 1.00 30.86 97 TYR A C 1
ATOM 755 O O . TYR A 1 97 ? -6.207 50.012 25.158 1.00 30.86 97 TYR A O 1
ATOM 763 N N . HIS A 1 98 ? -6.612 52.165 25.745 1.00 29.83 98 HIS A N 1
ATOM 764 C CA . HIS A 1 98 ? -8.044 52.239 25.528 1.00 29.83 98 HIS A CA 1
ATOM 765 C C . HIS A 1 98 ? -8.416 52.001 24.061 1.00 29.83 98 HIS A C 1
ATOM 767 O O . HIS A 1 98 ? -7.824 52.586 23.152 1.00 29.83 98 HIS A O 1
ATOM 773 N N . ASP A 1 99 ? -9.457 51.194 23.863 1.00 30.53 99 ASP A N 1
ATOM 774 C CA . ASP A 1 99 ? -10.284 51.213 22.662 1.00 30.53 99 ASP A CA 1
ATOM 775 C C . ASP A 1 99 ? -11.109 52.515 22.688 1.00 30.53 99 ASP A C 1
ATOM 777 O O . ASP A 1 99 ? -12.124 52.621 23.377 1.00 30.53 99 ASP A O 1
ATOM 781 N N . GLU A 1 100 ? -10.644 53.545 21.981 1.00 25.22 100 GLU A N 1
ATOM 782 C CA . GLU A 1 100 ? -11.475 54.682 21.580 1.00 25.22 100 GLU A CA 1
ATOM 783 C C . GLU A 1 100 ? -11.887 54.506 20.115 1.00 25.22 100 GLU A C 1
ATOM 785 O O . GLU A 1 100 ? -11.239 54.981 19.182 1.00 25.22 100 GLU A O 1
ATOM 790 N N . ALA A 1 101 ? -13.029 53.851 19.929 1.00 29.39 101 ALA A N 1
ATOM 791 C CA . ALA A 1 101 ? -13.906 54.069 18.789 1.00 29.39 101 ALA A CA 1
ATOM 792 C C . ALA A 1 101 ? -15.363 54.049 19.277 1.00 29.39 101 ALA A C 1
ATOM 794 O O . ALA A 1 101 ? -16.059 53.047 19.196 1.00 29.39 101 ALA A O 1
ATOM 795 N N . THR A 1 102 ? -15.784 55.186 19.834 1.00 28.98 102 THR A N 1
ATOM 796 C CA . THR A 1 102 ? -17.138 55.769 19.764 1.00 28.98 102 THR A CA 1
ATOM 797 C C . THR A 1 102 ? -18.304 54.845 19.381 1.00 28.98 102 THR A C 1
ATOM 799 O O . THR A 1 102 ? -18.542 54.606 18.195 1.00 28.98 102 THR A O 1
ATOM 802 N N . GLU A 1 103 ? -19.172 54.547 20.349 1.00 31.30 103 GLU A N 1
ATOM 803 C CA . GLU A 1 103 ? -20.616 54.622 20.104 1.00 31.30 103 GLU A CA 1
ATOM 804 C C . GLU A 1 103 ? -21.079 56.090 20.198 1.00 31.30 103 GLU A C 1
ATOM 806 O O . GLU A 1 103 ? -20.591 56.867 21.022 1.00 31.30 103 GLU A O 1
ATOM 811 N N . LYS A 1 104 ? -22.044 56.485 19.359 1.00 24.53 104 LYS A N 1
ATOM 812 C CA . LYS A 1 104 ? -22.945 57.615 19.646 1.00 24.53 104 LYS A CA 1
ATOM 813 C C . LYS A 1 104 ? -24.272 57.060 20.194 1.00 24.53 104 LYS A C 1
ATOM 815 O O . LYS A 1 104 ? -24.618 55.927 19.881 1.00 24.53 104 LYS A O 1
ATOM 820 N N . PRO A 1 105 ? -25.000 57.852 20.996 1.00 31.86 105 PRO A N 1
ATOM 821 C CA . PRO A 1 105 ? -25.607 57.410 22.250 1.00 31.86 105 PRO A CA 1
ATOM 822 C C . PRO A 1 105 ? -27.089 57.054 22.124 1.00 31.86 105 PRO A C 1
ATOM 824 O O . PRO A 1 105 ? -27.784 57.635 21.293 1.00 31.86 105 PRO A O 1
ATOM 827 N N . VAL A 1 106 ? -27.595 56.248 23.064 1.00 28.20 106 VAL A N 1
ATOM 828 C CA . VAL A 1 106 ? -28.940 56.426 23.640 1.00 28.20 106 VAL A CA 1
ATOM 829 C C . VAL A 1 106 ? -28.865 56.175 25.156 1.00 28.20 106 VAL A C 1
ATOM 831 O O . VAL A 1 106 ? -28.164 55.277 25.608 1.00 28.20 106 VAL A O 1
ATOM 834 N N . GLU A 1 107 ? -29.527 57.050 25.916 1.00 26.88 107 GLU A N 1
ATOM 835 C CA . GLU A 1 107 ? -29.471 57.246 27.371 1.00 26.88 107 GLU A CA 1
ATOM 836 C C . GLU A 1 107 ? -29.849 56.033 28.247 1.00 26.88 107 GLU A C 1
ATOM 838 O O . GLU A 1 107 ? -30.749 55.256 27.936 1.00 26.88 107 GLU A O 1
ATOM 843 N N . VAL A 1 108 ? -29.176 55.969 29.403 1.00 34.44 108 VAL A N 1
ATOM 844 C CA . VAL A 1 108 ? -29.405 55.104 30.582 1.00 34.44 108 VAL A CA 1
ATOM 845 C C . VAL A 1 108 ? -30.678 55.549 31.335 1.00 34.44 108 VAL A C 1
ATOM 847 O O . VAL A 1 108 ? -31.042 56.724 31.233 1.00 34.44 108 VAL A O 1
ATOM 850 N N . PRO A 1 109 ? -31.345 54.701 32.153 1.00 32.72 109 PRO A N 1
ATOM 851 C CA . PRO A 1 109 ? -30.977 54.596 33.585 1.00 32.72 109 PRO A CA 1
ATOM 852 C C . PRO A 1 109 ? -31.279 53.179 34.192 1.00 32.72 109 PRO A C 1
ATOM 854 O O . PRO A 1 109 ? -31.709 52.292 33.461 1.00 32.72 109 PRO A O 1
ATOM 857 N N . PRO A 1 110 ? -31.096 52.907 35.505 1.00 34.25 110 PRO A N 1
ATOM 858 C CA . PRO A 1 110 ? -29.829 52.517 36.132 1.00 34.25 110 PRO A CA 1
ATOM 859 C C . PRO A 1 110 ? -29.901 51.212 36.986 1.00 34.25 110 PRO A C 1
ATOM 861 O O . PRO A 1 110 ? -30.943 50.581 37.131 1.00 34.25 110 PRO A O 1
ATOM 864 N N . GLU A 1 111 ? -28.737 50.853 37.538 1.00 31.39 111 GLU A N 1
ATOM 865 C CA . GLU A 1 111 ? -28.327 49.749 38.436 1.00 31.39 111 GLU A CA 1
ATOM 866 C C . GLU A 1 111 ? -29.286 49.288 39.556 1.00 31.39 111 GLU A C 1
ATOM 868 O O . GLU A 1 111 ? -29.890 50.131 40.209 1.00 31.39 111 GLU A O 1
ATOM 873 N N . VAL A 1 112 ? -29.258 47.981 39.900 1.00 27.19 112 VAL A N 1
ATOM 874 C CA . VAL A 1 112 ? -28.944 47.422 41.253 1.00 27.19 112 VAL A CA 1
ATOM 875 C C . VAL A 1 112 ? -28.692 45.882 41.178 1.00 27.19 112 VAL A C 1
ATOM 877 O O . VAL A 1 112 ? -29.013 45.291 40.148 1.00 27.19 112 VAL A O 1
ATOM 880 N N . PRO A 1 113 ? -28.061 45.214 42.177 1.00 30.22 113 PRO A N 1
ATOM 881 C CA . PRO A 1 113 ? -26.988 44.236 41.965 1.00 30.22 113 PRO A CA 1
ATOM 882 C C . PRO A 1 113 ? -27.342 42.783 42.355 1.00 30.22 113 PRO A C 1
ATOM 884 O O . PRO A 1 113 ? -28.411 42.516 42.888 1.00 30.22 113 PRO A O 1
ATOM 887 N N . GLU A 1 114 ? -26.385 41.877 42.098 1.00 35.09 114 GLU A N 1
ATOM 888 C CA . GLU A 1 114 ? -26.152 40.561 42.732 1.00 35.09 114 GLU A CA 1
ATOM 889 C C . GLU A 1 114 ? -27.370 39.722 43.166 1.00 35.09 114 GLU A C 1
ATOM 891 O O . GLU A 1 114 ? -27.973 40.004 44.196 1.00 35.09 114 GLU A O 1
ATOM 896 N N . ALA A 1 115 ? -27.607 38.584 42.491 1.00 26.98 115 ALA A N 1
ATOM 897 C CA . ALA A 1 115 ? -27.832 37.273 43.131 1.00 26.98 115 ALA A CA 1
ATOM 898 C C . ALA A 1 115 ? -28.308 36.181 42.145 1.00 26.98 115 ALA A C 1
ATOM 900 O O . ALA A 1 115 ? -29.216 36.391 41.353 1.00 26.98 115 ALA A O 1
ATOM 901 N N . LEU A 1 116 ? -27.762 34.975 42.352 1.00 26.80 116 LEU A N 1
ATOM 902 C CA . LEU A 1 116 ? -28.379 33.650 42.164 1.00 26.80 116 LEU A CA 1
ATOM 903 C C . LEU A 1 116 ? -28.587 33.077 40.741 1.00 26.80 116 LEU A C 1
ATOM 905 O O . LEU A 1 116 ? -29.448 33.460 39.963 1.00 26.80 116 LEU A O 1
ATOM 909 N N . VAL A 1 117 ? -27.813 32.014 40.517 1.00 38.00 117 VAL A N 1
ATOM 910 C CA . VAL A 1 117 ? -28.018 30.835 39.659 1.00 38.00 117 VAL A CA 1
ATOM 911 C C . VAL A 1 117 ? -29.493 30.486 39.376 1.00 38.00 117 VAL A C 1
ATOM 913 O O . VAL A 1 117 ? -30.238 30.222 40.318 1.00 38.00 117 VAL A O 1
ATOM 916 N N . SER A 1 118 ? -29.863 30.343 38.092 1.00 27.47 118 SER A N 1
ATOM 917 C CA . SER A 1 118 ? -30.820 29.346 37.546 1.00 27.47 118 SER A CA 1
ATOM 918 C C . SER A 1 118 ? -30.727 29.271 35.999 1.00 27.47 118 SER A C 1
ATOM 920 O O . SER A 1 118 ? -30.317 30.261 35.391 1.00 27.47 118 SER A O 1
ATOM 922 N N . PRO A 1 119 ? -31.053 28.131 35.347 1.00 41.88 119 PRO A N 1
ATOM 923 C CA . PRO A 1 119 ? -30.819 27.893 33.917 1.00 41.88 119 PRO A CA 1
ATOM 924 C C . PRO A 1 119 ? -32.123 27.928 33.101 1.00 41.88 119 PRO A C 1
ATOM 926 O O . PRO A 1 119 ? -32.979 27.101 33.364 1.00 41.88 119 PRO A O 1
ATOM 929 N N . GLU A 1 120 ? -32.282 28.813 32.108 1.00 43.56 120 GLU A N 1
ATOM 930 C CA . GLU A 1 120 ? -33.379 28.732 31.111 1.00 43.56 120 GLU A CA 1
ATOM 931 C C . GLU A 1 120 ? -33.261 29.862 30.061 1.00 43.56 120 GLU A C 1
ATOM 933 O O . GLU A 1 120 ? -33.703 30.977 30.316 1.00 43.56 120 GLU A O 1
ATOM 938 N N . VAL A 1 121 ? -32.670 29.614 28.876 1.00 34.03 121 VAL A N 1
ATOM 939 C CA . VAL A 1 121 ? -32.916 30.474 27.683 1.00 34.03 121 VAL A CA 1
ATOM 940 C C . VAL A 1 121 ? -32.681 29.830 26.300 1.00 34.03 121 VAL A C 1
ATOM 942 O O . VAL A 1 121 ? -33.044 30.439 25.297 1.00 34.03 121 VAL A O 1
ATOM 945 N N . GLU A 1 122 ? -32.150 28.606 26.178 1.00 36.16 122 GLU A N 1
ATOM 946 C CA . GLU A 1 122 ? -31.930 27.990 24.847 1.00 36.16 122 GLU A CA 1
ATOM 947 C C . GLU A 1 122 ? -33.194 27.396 24.182 1.00 36.16 122 GLU A C 1
ATOM 949 O O . GLU A 1 122 ? -33.169 27.118 22.982 1.00 36.16 122 GLU A O 1
ATOM 954 N N . ASP A 1 123 ? -34.319 27.259 24.896 1.00 40.53 123 ASP A N 1
ATOM 955 C CA . ASP A 1 123 ? -35.517 26.568 24.376 1.00 40.53 123 ASP A CA 1
ATOM 956 C C . ASP A 1 123 ? -36.555 27.463 23.666 1.00 40.53 123 ASP A C 1
ATOM 958 O O . ASP A 1 123 ? -37.451 26.957 22.992 1.00 40.53 123 ASP A O 1
ATOM 962 N N . VAL A 1 124 ? -36.442 28.796 23.722 1.00 40.81 124 VAL A N 1
ATOM 963 C CA . VAL A 1 124 ? -37.481 29.685 23.149 1.00 40.81 124 VAL A CA 1
ATOM 964 C C . VAL A 1 124 ? -37.252 29.989 21.659 1.00 40.81 124 VAL A C 1
ATOM 966 O O . VAL A 1 124 ? -38.210 30.173 20.908 1.00 40.81 124 VAL A O 1
ATOM 969 N N . GLN A 1 125 ? -36.003 29.975 21.178 1.00 41.28 125 GLN A N 1
ATOM 970 C CA . GLN A 1 125 ? -35.697 30.284 19.770 1.00 41.28 125 GLN A CA 1
ATOM 971 C C . GLN A 1 125 ? -35.929 29.097 18.822 1.00 41.28 125 GLN A C 1
ATOM 973 O O . GLN A 1 125 ? -36.384 29.297 17.699 1.00 41.28 125 GLN A O 1
ATOM 978 N N . LYS A 1 126 ? -35.712 27.853 19.274 1.00 44.09 126 LYS A N 1
ATOM 979 C CA . LYS A 1 126 ? -36.026 26.658 18.467 1.00 44.09 126 LYS A CA 1
ATOM 980 C C . LYS A 1 126 ? -37.530 26.419 18.318 1.00 44.09 126 LYS A C 1
ATOM 982 O O . LYS A 1 126 ? -37.973 26.060 17.231 1.00 44.09 126 LYS A O 1
ATOM 987 N N . ALA A 1 127 ? -38.312 26.682 19.367 1.00 43.91 127 ALA A N 1
ATOM 988 C CA . ALA A 1 127 ? -39.763 26.499 19.344 1.00 43.91 127 ALA A CA 1
ATOM 989 C C . ALA A 1 127 ? -40.468 27.454 18.357 1.00 43.91 127 ALA A C 1
ATOM 991 O O . ALA A 1 127 ? -41.414 27.059 17.677 1.00 43.91 127 ALA A O 1
ATOM 992 N N . SER A 1 128 ? -39.975 28.691 18.225 1.00 47.50 128 SER A N 1
ATOM 993 C CA . SER A 1 128 ? -40.490 29.675 17.261 1.00 47.50 128 SER A CA 1
ATOM 994 C C . SER A 1 128 ? -40.202 29.292 15.802 1.00 47.50 128 SER A C 1
ATOM 996 O O . SER A 1 128 ? -41.067 29.476 14.948 1.00 47.50 128 SER A O 1
ATOM 998 N N . GLU A 1 129 ? -39.028 28.728 15.501 1.00 48.84 129 GLU A N 1
ATOM 999 C CA . GLU A 1 129 ? -38.664 28.346 14.129 1.00 48.84 129 GLU A CA 1
ATOM 1000 C C . GLU A 1 129 ? -39.333 27.047 13.653 1.00 48.84 129 GLU A C 1
ATOM 1002 O O . GLU A 1 129 ? -39.540 26.869 12.448 1.00 48.84 129 GLU A O 1
ATOM 1007 N N . GLU A 1 130 ? -39.656 26.124 14.564 1.00 53.06 130 GLU A N 1
ATOM 1008 C CA . GLU A 1 130 ? -40.412 24.909 14.237 1.00 53.06 130 GLU A CA 1
ATOM 1009 C C . GLU A 1 130 ? -41.907 25.191 14.048 1.00 53.06 130 GLU A C 1
ATOM 1011 O O . GLU A 1 130 ? -42.497 24.654 13.107 1.00 53.06 130 GLU A O 1
ATOM 1016 N N . ALA A 1 131 ? -42.501 26.089 14.843 1.00 54.34 131 ALA A N 1
ATOM 1017 C CA . ALA A 1 131 ? -43.900 26.495 14.687 1.00 54.34 131 ALA A CA 1
ATOM 1018 C C . ALA A 1 131 ? -44.168 27.169 13.325 1.00 54.34 131 ALA A C 1
ATOM 1020 O O . ALA A 1 131 ? -45.138 26.830 12.646 1.00 54.34 131 ALA A O 1
ATOM 1021 N N . ASP A 1 132 ? -43.262 28.038 12.865 1.00 58.59 132 ASP A N 1
ATOM 1022 C CA . ASP A 1 132 ? -43.383 28.714 11.563 1.00 58.59 132 ASP A CA 1
ATOM 1023 C C . ASP A 1 132 ? -43.203 27.768 10.363 1.00 58.59 132 ASP A C 1
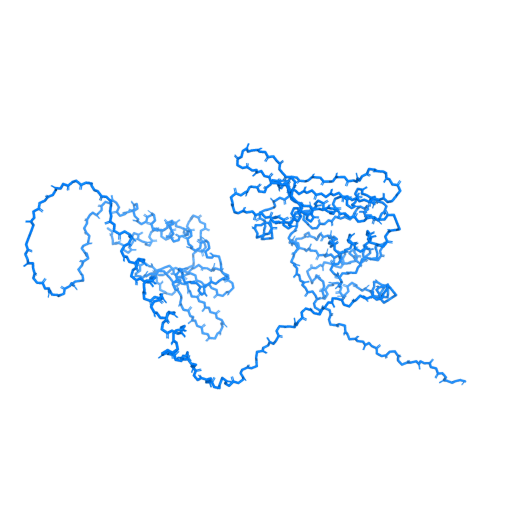ATOM 1025 O O . ASP A 1 132 ? -43.724 28.022 9.271 1.00 58.59 132 ASP A O 1
ATOM 1029 N N . LYS A 1 133 ? -42.459 26.668 10.536 1.00 59.81 133 LYS A N 1
ATOM 1030 C CA . LYS A 1 133 ? -42.291 25.636 9.500 1.00 59.81 133 LYS A CA 1
ATOM 1031 C C . LYS A 1 133 ? -43.486 24.692 9.452 1.00 59.81 133 LYS A C 1
ATOM 1033 O O . LYS A 1 133 ? -43.891 24.323 8.351 1.00 59.81 133 LYS A O 1
ATOM 1038 N N . LEU A 1 134 ? -44.063 24.343 10.605 1.00 62.72 134 LEU A N 1
ATOM 1039 C CA . LEU A 1 134 ? -45.264 23.511 10.674 1.00 62.72 134 LEU A CA 1
ATOM 1040 C C . LEU A 1 134 ? -46.473 24.233 10.066 1.00 62.72 134 LEU A C 1
ATOM 1042 O O . LEU A 1 134 ? -47.144 23.663 9.213 1.00 62.72 134 LEU A O 1
ATOM 1046 N N . ALA A 1 135 ? -46.667 25.516 10.393 1.00 65.19 135 ALA A N 1
ATOM 1047 C CA . ALA A 1 135 ? -47.762 26.322 9.849 1.00 65.19 135 ALA A CA 1
ATOM 1048 C C . ALA A 1 135 ? -47.680 26.483 8.317 1.00 65.19 135 ALA A C 1
ATOM 1050 O O . ALA A 1 135 ? -48.695 26.459 7.621 1.00 65.19 135 ALA A O 1
ATOM 1051 N N . LYS A 1 136 ? -46.464 26.591 7.761 1.00 62.56 136 LYS A N 1
ATOM 1052 C CA . LYS A 1 136 ? -46.250 26.628 6.303 1.00 62.56 136 LYS A CA 1
ATOM 1053 C C . LYS A 1 136 ? -46.495 25.281 5.625 1.00 62.56 136 LYS A C 1
ATOM 1055 O O . LYS A 1 136 ? -46.859 25.265 4.456 1.00 62.56 136 LYS A O 1
ATOM 1060 N N . LEU A 1 137 ? -46.286 24.168 6.324 1.00 55.09 137 LEU A N 1
ATOM 1061 C CA . LEU A 1 137 ? -46.554 22.821 5.814 1.00 55.09 137 LEU A CA 1
ATOM 1062 C C . LEU A 1 137 ? -48.047 22.477 5.866 1.00 55.09 137 LEU A C 1
ATOM 1064 O O . LEU A 1 137 ? -48.560 21.920 4.899 1.00 55.09 137 LEU A O 1
ATOM 1068 N N . GLU A 1 138 ? -48.747 22.868 6.933 1.00 61.47 138 GLU A N 1
ATOM 1069 C CA . GLU A 1 138 ? -50.199 22.682 7.065 1.00 61.47 138 GLU A CA 1
ATOM 1070 C C . GLU A 1 138 ? -50.969 23.492 6.008 1.00 61.47 138 GLU A C 1
ATOM 1072 O O . GLU A 1 138 ? -51.814 22.932 5.315 1.00 61.47 138 GLU A O 1
ATOM 1077 N N . ALA A 1 139 ? -50.579 24.745 5.740 1.00 61.91 139 ALA A N 1
ATOM 1078 C CA . ALA A 1 139 ? -51.194 25.565 4.686 1.00 61.91 139 ALA A CA 1
ATOM 1079 C C . ALA A 1 139 ? -50.989 25.017 3.253 1.00 61.91 139 ALA A C 1
ATOM 1081 O O . ALA A 1 139 ? -51.795 25.282 2.357 1.00 61.91 139 ALA A O 1
ATOM 1082 N N . ILE A 1 140 ? -49.922 24.240 3.023 1.00 58.41 140 ILE A N 1
ATOM 1083 C CA . ILE A 1 140 ? -49.673 23.547 1.746 1.00 58.41 140 ILE A CA 1
ATOM 1084 C C . ILE A 1 140 ? -50.484 22.242 1.669 1.00 58.41 140 ILE A C 1
ATOM 1086 O O . ILE A 1 140 ? -50.939 21.870 0.587 1.00 58.41 140 ILE A O 1
ATOM 1090 N N . MET A 1 141 ? -50.687 21.545 2.793 1.00 55.69 141 MET A N 1
ATOM 1091 C CA . MET A 1 141 ? -51.469 20.301 2.847 1.00 55.69 141 MET A CA 1
ATOM 1092 C C . MET A 1 141 ? -52.983 20.534 2.750 1.00 55.69 141 MET A C 1
ATOM 1094 O O . MET A 1 141 ? -53.666 19.718 2.132 1.00 55.69 141 MET A O 1
ATOM 1098 N N . ASP A 1 142 ? -53.480 21.660 3.268 1.00 59.91 142 ASP A N 1
ATOM 1099 C CA . ASP A 1 142 ? -54.896 22.053 3.202 1.00 59.91 142 ASP A CA 1
ATOM 1100 C C . ASP A 1 142 ? -55.275 22.772 1.888 1.00 59.91 142 ASP A C 1
ATOM 1102 O O . ASP A 1 142 ? -56.430 23.140 1.675 1.00 59.91 142 ASP A O 1
ATOM 1106 N N . GLY A 1 143 ? -54.324 22.913 0.956 1.00 54.16 143 GLY A N 1
ATOM 1107 C CA . GLY A 1 143 ? -54.578 23.382 -0.410 1.00 54.16 143 GLY A CA 1
ATOM 1108 C C . GLY A 1 143 ? -54.756 24.896 -0.568 1.00 54.16 143 GLY A C 1
ATOM 1109 O O . GLY A 1 143 ? -55.186 25.337 -1.633 1.00 54.16 143 GLY A O 1
ATOM 1110 N N . GLU A 1 144 ? -54.413 25.697 0.445 1.00 53.09 144 GLU A N 1
ATOM 1111 C CA . GLU A 1 144 ? -54.543 27.164 0.411 1.00 53.09 144 GLU A CA 1
ATOM 1112 C C . GLU A 1 144 ? -53.300 27.890 -0.152 1.00 53.09 144 GLU A C 1
ATOM 1114 O O . GLU A 1 144 ? -53.349 29.102 -0.374 1.00 53.09 144 GLU A O 1
ATOM 1119 N N . ALA A 1 145 ? -52.200 27.182 -0.449 1.00 47.94 145 ALA A N 1
ATOM 1120 C CA . ALA A 1 145 ? -50.989 27.771 -1.036 1.00 47.94 145 ALA A CA 1
ATOM 1121 C C . ALA A 1 145 ? -50.314 26.874 -2.096 1.00 47.94 145 ALA A C 1
ATOM 1123 O O . ALA A 1 145 ? -49.971 25.721 -1.830 1.00 47.94 145 ALA A O 1
ATOM 1124 N N . GLU A 1 146 ? -50.055 27.421 -3.291 1.00 45.97 146 GLU A N 1
ATOM 1125 C CA . GLU A 1 146 ? -49.235 26.761 -4.320 1.00 45.97 146 GLU A CA 1
ATOM 1126 C C . GLU A 1 146 ? -47.727 26.949 -4.045 1.00 45.97 146 GLU A C 1
ATOM 1128 O O . GLU A 1 146 ? -47.301 28.037 -3.644 1.00 45.97 146 GLU A O 1
ATOM 1133 N N . PRO A 1 147 ? -46.880 25.925 -4.277 1.00 42.75 147 PRO A N 1
ATOM 1134 C CA . PRO A 1 147 ? -45.443 26.037 -4.057 1.00 42.75 147 PRO A CA 1
ATOM 1135 C C . PRO A 1 147 ? -44.803 27.004 -5.063 1.00 42.75 147 PRO A C 1
ATOM 1137 O O . PRO A 1 147 ? -44.849 26.786 -6.274 1.00 42.75 147 PRO A O 1
ATOM 1140 N N . GLU A 1 148 ? -44.145 28.055 -4.566 1.00 43.44 148 GLU A N 1
ATOM 1141 C CA . GLU A 1 148 ? -43.430 29.023 -5.403 1.00 43.44 148 GLU A CA 1
ATOM 1142 C C . GLU A 1 148 ? -42.306 28.354 -6.219 1.00 43.44 148 GLU A C 1
ATOM 1144 O O . GLU A 1 148 ? -41.219 28.047 -5.717 1.00 43.44 148 GLU A O 1
ATOM 1149 N N . THR A 1 149 ? -42.522 28.180 -7.524 1.00 38.78 149 THR A N 1
ATOM 1150 C CA . THR A 1 149 ? -41.458 27.820 -8.466 1.00 38.78 149 THR A CA 1
ATOM 1151 C C . THR A 1 149 ? -40.704 29.073 -8.902 1.00 38.78 149 THR A C 1
ATOM 1153 O O . THR A 1 149 ? -41.226 29.899 -9.652 1.00 38.78 149 THR A O 1
ATOM 1156 N N . LYS A 1 150 ? -39.448 29.220 -8.467 1.00 36.94 150 LYS A N 1
ATOM 1157 C CA . LYS A 1 150 ? -38.575 30.303 -8.945 1.00 36.94 150 LYS A CA 1
ATOM 1158 C C . LYS A 1 150 ? -38.290 30.146 -10.451 1.00 36.94 150 LYS A C 1
ATOM 1160 O O . LYS A 1 150 ? -38.000 29.032 -10.895 1.00 36.94 150 LYS A O 1
ATOM 1165 N N . PRO A 1 151 ? -38.319 31.234 -11.242 1.00 30.62 151 PRO A N 1
ATOM 1166 C CA . PRO A 1 151 ? -38.100 31.171 -12.683 1.00 30.62 151 PRO A CA 1
ATOM 1167 C C . PRO A 1 151 ? -36.661 30.762 -13.025 1.00 30.62 151 PRO A C 1
ATOM 1169 O O . PRO A 1 151 ? -35.688 31.240 -12.439 1.00 30.62 151 PRO A O 1
ATOM 1172 N N . VAL A 1 152 ? -36.534 29.874 -14.013 1.00 37.75 152 VAL A N 1
ATOM 1173 C CA . VAL A 1 152 ? -35.257 29.381 -14.538 1.00 37.75 152 VAL A CA 1
ATOM 1174 C C . VAL A 1 152 ? -34.578 30.489 -15.344 1.00 37.75 152 VAL A C 1
ATOM 1176 O O . VAL A 1 152 ? -34.877 30.703 -16.519 1.00 37.75 152 VAL A O 1
ATOM 1179 N N . THR A 1 153 ? -33.625 31.189 -14.733 1.00 33.03 153 THR A N 1
ATOM 1180 C CA . THR A 1 153 ? -32.727 32.086 -15.467 1.00 33.03 153 THR A CA 1
ATOM 1181 C C . THR A 1 153 ? -31.784 31.246 -16.330 1.00 33.03 153 THR A C 1
ATOM 1183 O O . THR A 1 153 ? -31.001 30.438 -15.828 1.00 33.03 153 THR A O 1
ATOM 1186 N N . ARG A 1 154 ? -31.869 31.426 -17.652 1.00 32.38 154 ARG A N 1
ATOM 1187 C CA . ARG A 1 154 ? -31.044 30.757 -18.667 1.00 32.38 154 ARG A CA 1
ATOM 1188 C C . ARG A 1 154 ? -29.566 31.112 -18.469 1.00 32.38 154 ARG A C 1
ATOM 1190 O O . ARG A 1 154 ? -29.092 32.130 -18.964 1.00 32.38 154 ARG A O 1
ATOM 1197 N N . VAL A 1 155 ? -28.837 30.257 -17.757 1.00 34.31 155 VAL A N 1
ATOM 1198 C CA . VAL A 1 155 ? -27.376 30.329 -17.640 1.00 34.31 155 VAL A CA 1
ATOM 1199 C C . VAL A 1 155 ? -26.776 30.092 -19.027 1.00 34.31 155 VAL A C 1
ATOM 1201 O O . VAL A 1 155 ? -26.998 29.049 -19.647 1.00 34.31 155 VAL A O 1
ATOM 1204 N N . GLN A 1 156 ? -26.041 31.081 -19.536 1.00 36.09 156 GLN A N 1
ATOM 1205 C CA . GLN A 1 156 ? -25.222 30.928 -20.734 1.00 36.09 156 GLN A CA 1
ATOM 1206 C C . GLN A 1 156 ? -24.241 29.773 -20.510 1.00 36.09 156 GLN A C 1
ATOM 1208 O O . GLN A 1 156 ? -23.575 29.700 -19.479 1.00 36.09 156 GLN A O 1
ATOM 1213 N N . LYS A 1 157 ? -24.204 28.842 -21.467 1.00 32.56 157 LYS A N 1
ATOM 1214 C CA . LYS A 1 157 ? -23.426 27.601 -21.430 1.00 32.56 157 LYS A CA 1
ATOM 1215 C C . LYS A 1 157 ? -21.928 27.939 -21.371 1.00 32.56 157 LYS A C 1
ATOM 1217 O O . LYS A 1 157 ? -21.271 28.041 -22.400 1.00 32.56 157 LYS A O 1
ATOM 1222 N N . THR A 1 158 ? -21.373 28.110 -20.176 1.00 33.12 158 THR A N 1
ATOM 1223 C CA . THR A 1 158 ? -19.938 27.920 -19.983 1.00 33.12 158 THR A CA 1
ATOM 1224 C C . THR A 1 158 ? -19.679 26.429 -20.146 1.00 33.12 158 THR A C 1
ATOM 1226 O O . THR A 1 158 ? -20.378 25.593 -19.567 1.00 33.12 158 THR A O 1
ATOM 1229 N N . VAL A 1 159 ? -18.738 26.082 -21.023 1.00 33.12 159 VAL A N 1
ATOM 1230 C CA . VAL A 1 159 ? -18.338 24.699 -21.286 1.00 33.12 159 VAL A CA 1
ATOM 1231 C C . VAL A 1 159 ? -17.767 24.134 -19.988 1.00 33.12 159 VAL A C 1
ATOM 1233 O O . VAL A 1 159 ? -16.593 24.314 -19.669 1.00 33.12 159 VAL A O 1
ATOM 1236 N N . ARG A 1 160 ? -18.623 23.476 -19.200 1.00 32.62 160 ARG A N 1
ATOM 1237 C CA . ARG A 1 160 ? -18.181 22.606 -18.118 1.00 32.62 160 ARG A CA 1
ATOM 1238 C C . ARG A 1 160 ? -17.332 21.535 -18.781 1.00 32.62 160 ARG A C 1
ATOM 1240 O O . ARG A 1 160 ? -17.840 20.776 -19.600 1.00 32.62 160 ARG A O 1
ATOM 1247 N N . HIS A 1 161 ? -16.045 21.507 -18.451 1.00 39.22 161 HIS A N 1
ATOM 1248 C CA . HIS A 1 161 ? -15.240 20.322 -18.689 1.00 39.22 161 HIS A CA 1
ATOM 1249 C C . HIS A 1 161 ? -15.921 19.194 -17.917 1.00 39.22 161 HIS A C 1
ATOM 1251 O O . HIS A 1 161 ? -15.874 19.153 -16.685 1.00 39.22 161 HIS A O 1
ATOM 1257 N N . GLU A 1 162 ? -16.642 18.337 -18.635 1.00 34.97 162 GLU A N 1
ATOM 1258 C CA . GLU A 1 162 ? -17.101 17.072 -18.093 1.00 34.97 162 GLU A CA 1
ATOM 1259 C C . GLU A 1 162 ? -15.840 16.339 -17.644 1.00 34.97 162 GLU A C 1
ATOM 1261 O O . GLU A 1 162 ? -14.985 15.990 -18.461 1.00 34.97 162 GLU A O 1
ATOM 1266 N N . LYS A 1 163 ? -15.678 16.165 -16.326 1.00 35.50 163 LYS A N 1
ATOM 1267 C CA . LYS A 1 163 ? -14.713 15.190 -15.822 1.00 35.50 163 LYS A CA 1
ATOM 1268 C C . LYS A 1 163 ? -15.043 13.887 -16.54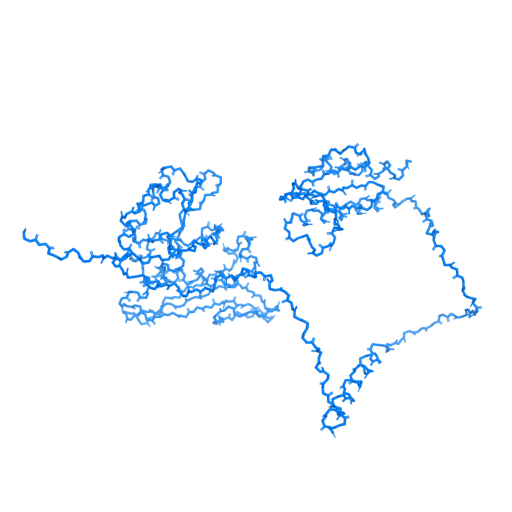5 1.00 35.50 163 LYS A C 1
ATOM 1270 O O . LYS A 1 163 ? -16.220 13.511 -16.515 1.00 35.50 163 LYS A O 1
ATOM 1275 N N . PRO A 1 164 ? -14.077 13.243 -17.222 1.00 32.44 164 PRO A N 1
ATOM 1276 C CA . PRO A 1 164 ? -14.370 12.022 -17.943 1.00 32.44 164 PRO A CA 1
ATOM 1277 C C . PRO A 1 164 ? -15.019 11.064 -16.951 1.00 32.44 164 PRO A C 1
ATOM 1279 O O . PRO A 1 164 ? -14.471 10.801 -15.878 1.00 32.44 164 PRO A O 1
ATOM 1282 N N . ALA A 1 165 ? -16.238 10.627 -17.277 1.00 34.53 165 ALA A N 1
ATOM 1283 C CA . ALA A 1 165 ? -16.887 9.547 -16.561 1.00 34.53 165 ALA A CA 1
ATOM 1284 C C . ALA A 1 165 ? -15.849 8.431 -16.433 1.00 34.53 165 ALA A C 1
ATOM 1286 O O . ALA A 1 165 ? -15.248 8.067 -17.446 1.00 34.53 165 ALA A O 1
ATOM 1287 N N . GLN A 1 166 ? -15.603 7.946 -15.212 1.00 42.56 166 GLN A N 1
ATOM 1288 C CA . GLN A 1 166 ? -14.786 6.758 -14.987 1.00 42.56 166 GLN A CA 1
ATOM 1289 C C . GLN A 1 166 ? -15.439 5.621 -15.768 1.00 42.56 166 GLN A C 1
ATOM 1291 O O . GLN A 1 166 ? -16.376 4.971 -15.308 1.00 42.56 166 GLN A O 1
ATOM 1296 N N . ARG A 1 167 ? -14.996 5.441 -17.010 1.00 41.12 167 ARG A N 1
ATOM 1297 C CA . ARG A 1 167 ? -15.346 4.289 -17.816 1.00 41.12 167 ARG A CA 1
ATOM 1298 C C . ARG A 1 167 ? -14.692 3.123 -17.102 1.00 41.12 167 ARG A C 1
ATOM 1300 O O . ARG A 1 167 ? -13.514 3.203 -16.755 1.00 41.12 167 ARG A O 1
ATOM 1307 N N . MET A 1 168 ? -15.477 2.085 -16.825 1.00 32.94 168 MET A N 1
ATOM 1308 C CA . MET A 1 168 ? -14.953 0.830 -16.295 1.00 32.94 168 MET A CA 1
ATOM 1309 C C . MET A 1 168 ? -13.687 0.480 -17.085 1.00 32.94 168 MET A C 1
ATOM 1311 O O . MET A 1 168 ? -13.732 0.590 -18.316 1.00 32.94 168 MET A O 1
ATOM 1315 N N . PRO A 1 169 ? -12.567 0.125 -16.428 1.00 43.53 169 PRO A N 1
ATOM 1316 C CA . PRO A 1 169 ? -11.372 -0.256 -17.159 1.00 43.53 169 PRO A CA 1
ATOM 1317 C C . PRO A 1 169 ? -11.777 -1.393 -18.092 1.00 43.53 169 PRO A C 1
ATOM 1319 O O . PRO A 1 169 ? -12.284 -2.421 -17.639 1.00 43.53 169 PRO A O 1
ATOM 1322 N N . ALA A 1 170 ? -11.654 -1.163 -19.401 1.00 54.66 170 ALA A N 1
ATOM 1323 C CA . ALA A 1 170 ? -11.913 -2.197 -20.385 1.00 54.66 170 ALA A CA 1
ATOM 1324 C C . ALA A 1 170 ? -11.067 -3.406 -19.979 1.00 54.66 170 ALA A C 1
ATOM 1326 O O . ALA A 1 170 ? -9.863 -3.261 -19.760 1.00 54.66 170 ALA A O 1
ATOM 1327 N N . VAL A 1 171 ? -11.696 -4.571 -19.801 1.00 59.28 171 VAL A N 1
ATOM 1328 C CA . VAL A 1 171 ? -10.961 -5.800 -19.492 1.00 59.28 171 VAL A CA 1
ATOM 1329 C C . VAL A 1 171 ? -10.075 -6.079 -20.699 1.00 59.28 171 VAL A C 1
ATOM 1331 O O . VAL A 1 171 ? -10.548 -6.556 -21.728 1.00 59.28 171 VAL A O 1
ATOM 1334 N N . ILE A 1 172 ? -8.802 -5.695 -20.604 1.00 68.62 172 ILE A N 1
ATOM 1335 C CA . ILE A 1 172 ? -7.847 -5.861 -21.694 1.00 68.62 172 ILE A CA 1
ATOM 1336 C C . ILE A 1 172 ? -7.644 -7.366 -21.893 1.00 68.62 172 ILE A C 1
ATOM 1338 O O . ILE A 1 172 ? -7.301 -8.056 -20.926 1.00 68.62 172 ILE A O 1
ATOM 1342 N N . PRO A 1 173 ? -7.841 -7.894 -23.116 1.00 75.06 173 PRO A N 1
ATOM 1343 C CA . PRO A 1 173 ? -7.554 -9.288 -23.414 1.00 75.06 173 PRO A CA 1
ATOM 1344 C C . PRO A 1 173 ? -6.121 -9.649 -23.014 1.00 75.06 173 PRO A C 1
ATOM 1346 O O . PRO A 1 173 ? -5.194 -8.865 -23.230 1.00 75.06 173 PRO A O 1
ATOM 1349 N N . VAL A 1 174 ? -5.929 -10.853 -22.467 1.00 73.44 174 VAL A N 1
ATOM 1350 C CA . VAL A 1 174 ? -4.610 -11.330 -22.005 1.00 73.44 174 VAL A CA 1
ATOM 1351 C C . VAL A 1 174 ? -3.562 -11.238 -23.122 1.00 73.44 174 VAL A C 1
ATOM 1353 O O . VAL A 1 174 ? -2.441 -10.810 -22.874 1.00 73.44 174 VAL A O 1
ATOM 1356 N N . SER A 1 175 ? -3.958 -11.508 -24.369 1.00 77.00 175 SER A N 1
ATOM 1357 C CA . SER A 1 175 ? -3.094 -11.382 -25.547 1.00 77.00 175 SER A CA 1
ATOM 1358 C C . SER A 1 175 ? -2.566 -9.962 -25.771 1.00 77.00 175 SER A C 1
ATOM 1360 O O . SER A 1 175 ? -1.369 -9.782 -25.974 1.00 77.00 175 SER A O 1
ATOM 1362 N N . MET A 1 176 ? -3.422 -8.936 -25.700 1.00 78.69 176 MET A N 1
ATOM 1363 C CA . MET A 1 176 ? -2.983 -7.542 -25.851 1.00 78.69 176 MET A CA 1
ATOM 1364 C C . MET A 1 176 ? -2.101 -7.092 -24.694 1.00 78.69 176 MET A C 1
ATOM 1366 O O . MET A 1 176 ? -1.153 -6.337 -24.885 1.00 78.69 176 MET A O 1
ATOM 1370 N N . ARG A 1 177 ? -2.389 -7.577 -23.492 1.00 81.62 177 ARG A N 1
ATOM 1371 C CA . ARG A 1 177 ? -1.575 -7.294 -22.318 1.00 81.62 177 ARG A CA 1
ATOM 1372 C C . ARG A 1 177 ? -0.162 -7.868 -22.458 1.00 81.62 177 ARG A C 1
ATOM 1374 O O . ARG A 1 177 ? 0.798 -7.177 -22.133 1.00 81.62 177 ARG A O 1
ATOM 1381 N N . ASP A 1 178 ? -0.032 -9.098 -22.943 1.00 81.00 178 ASP A N 1
ATOM 1382 C CA . ASP A 1 178 ? 1.274 -9.724 -23.163 1.00 81.00 178 ASP A CA 1
ATOM 1383 C C . ASP A 1 178 ? 2.084 -8.978 -24.232 1.00 81.00 178 ASP A C 1
ATOM 1385 O O . ASP A 1 178 ? 3.291 -8.796 -24.070 1.00 81.00 178 ASP A O 1
ATOM 1389 N N . ILE A 1 179 ? 1.418 -8.478 -25.280 1.00 82.69 179 ILE A N 1
ATOM 1390 C CA . ILE A 1 179 ? 2.036 -7.613 -26.296 1.00 82.69 179 ILE A CA 1
ATOM 1391 C C . ILE A 1 179 ? 2.551 -6.319 -25.650 1.00 82.69 179 ILE A C 1
ATOM 1393 O O . ILE A 1 179 ? 3.734 -6.018 -25.774 1.00 82.69 179 ILE A O 1
ATOM 1397 N N . GLN A 1 180 ? 1.716 -5.618 -24.874 1.00 82.12 180 GLN A N 1
ATOM 1398 C CA . GLN A 1 180 ? 2.107 -4.379 -24.185 1.00 82.12 180 GLN A CA 1
ATOM 1399 C C . GLN A 1 180 ? 3.303 -4.571 -23.243 1.00 82.12 180 GLN A C 1
ATOM 1401 O O . GLN A 1 180 ? 4.186 -3.722 -23.178 1.00 82.12 180 GLN A O 1
ATOM 1406 N N . ILE A 1 181 ? 3.360 -5.688 -22.514 1.00 83.00 181 ILE A N 1
ATOM 1407 C CA . ILE A 1 181 ? 4.479 -5.986 -21.606 1.00 83.00 181 ILE A CA 1
ATOM 1408 C C . ILE A 1 181 ? 5.755 -6.321 -22.395 1.00 83.00 181 ILE A C 1
ATOM 1410 O O . ILE A 1 181 ? 6.863 -5.996 -21.959 1.00 83.00 181 ILE A O 1
ATOM 1414 N N . LYS A 1 182 ? 5.618 -6.982 -23.548 1.00 82.88 182 LYS A N 1
ATOM 1415 C CA . LYS A 1 182 ? 6.746 -7.357 -24.407 1.00 82.88 182 LYS A CA 1
ATOM 1416 C C . LYS A 1 182 ? 7.350 -6.151 -25.127 1.00 82.88 182 LYS A C 1
ATOM 1418 O O . LYS A 1 182 ? 8.570 -6.092 -25.255 1.00 82.88 182 LYS A O 1
ATOM 1423 N N . GLU A 1 183 ? 6.512 -5.227 -25.580 1.00 86.06 183 GLU A N 1
ATOM 1424 C CA . GLU A 1 183 ? 6.919 -4.007 -26.286 1.00 86.06 183 GLU A CA 1
ATOM 1425 C C . GLU A 1 183 ? 7.380 -2.889 -25.344 1.00 86.06 183 GLU A C 1
ATOM 1427 O O . GLU A 1 183 ? 7.991 -1.931 -25.808 1.00 86.06 183 GLU A O 1
ATOM 1432 N N . LEU A 1 184 ? 7.149 -3.028 -24.032 1.00 87.00 184 LEU A N 1
ATOM 1433 C CA . LEU A 1 184 ? 7.551 -2.040 -23.036 1.00 87.00 184 LEU A CA 1
ATOM 1434 C C . LEU A 1 184 ? 9.053 -1.729 -23.136 1.00 87.00 184 LEU A C 1
ATOM 1436 O O . LEU A 1 184 ? 9.901 -2.621 -23.010 1.00 87.00 184 LEU A O 1
ATOM 1440 N N . SER A 1 185 ? 9.378 -0.452 -23.321 1.00 88.81 185 SER A N 1
ATOM 1441 C CA . SER A 1 185 ? 10.752 0.034 -23.409 1.00 88.81 185 SER A CA 1
ATOM 1442 C C . SER A 1 185 ? 11.171 0.829 -22.167 1.00 88.81 185 SER A C 1
ATOM 1444 O O . SER A 1 185 ? 10.358 1.219 -21.326 1.00 88.81 185 SER A O 1
ATOM 1446 N N . ILE A 1 186 ? 12.479 1.066 -22.035 1.00 89.38 186 ILE A N 1
ATOM 1447 C CA . ILE A 1 186 ? 13.032 1.942 -20.988 1.00 89.38 186 ILE A CA 1
ATOM 1448 C C . ILE A 1 186 ? 12.522 3.376 -21.174 1.00 89.38 186 ILE A C 1
ATOM 1450 O O . ILE A 1 186 ? 12.209 4.047 -20.188 1.00 89.38 186 ILE A O 1
ATOM 1454 N N . ASP A 1 187 ? 12.406 3.821 -22.426 1.00 88.62 187 ASP A N 1
ATOM 1455 C CA . ASP A 1 187 ? 11.946 5.164 -22.767 1.00 88.62 187 ASP A CA 1
ATOM 1456 C C . ASP A 1 187 ? 10.490 5.366 -22.343 1.00 88.62 187 ASP A C 1
ATOM 1458 O O . ASP A 1 187 ? 10.186 6.378 -21.717 1.00 88.62 187 ASP A O 1
ATOM 1462 N N . ASP A 1 188 ? 9.622 4.367 -22.539 1.00 88.06 188 ASP A N 1
ATOM 1463 C CA . ASP A 1 188 ? 8.227 4.425 -22.078 1.00 88.06 188 ASP A CA 1
ATOM 1464 C C . ASP A 1 188 ? 8.133 4.559 -20.555 1.00 88.06 188 ASP A C 1
ATOM 1466 O O . ASP A 1 188 ? 7.335 5.337 -20.028 1.00 88.06 188 ASP A O 1
ATOM 1470 N N . ILE A 1 189 ? 8.973 3.816 -19.827 1.00 87.06 189 ILE A N 1
ATOM 1471 C CA . ILE A 1 189 ? 9.013 3.873 -18.362 1.00 87.06 189 ILE A CA 1
ATOM 1472 C C . ILE A 1 189 ? 9.431 5.268 -17.908 1.00 87.06 189 ILE A C 1
ATOM 1474 O O . ILE A 1 189 ? 8.798 5.838 -17.019 1.00 87.06 189 ILE A O 1
ATOM 1478 N N . LYS A 1 190 ? 10.467 5.845 -18.517 1.00 87.75 190 LYS A N 1
ATOM 1479 C CA . LYS A 1 190 ? 10.926 7.190 -18.162 1.00 87.75 190 LYS A CA 1
ATOM 1480 C C . LYS A 1 190 ? 9.921 8.255 -18.594 1.00 87.75 190 LYS A C 1
ATOM 1482 O O . LYS A 1 190 ? 9.684 9.198 -17.855 1.00 87.75 190 LYS A O 1
ATOM 1487 N N . GLN A 1 191 ? 9.282 8.116 -19.746 1.00 87.56 191 GLN A N 1
ATOM 1488 C CA . GLN A 1 191 ? 8.371 9.135 -20.252 1.00 87.56 191 GLN A CA 1
ATOM 1489 C C . GLN A 1 191 ? 7.024 9.144 -19.521 1.00 87.56 191 GLN A C 1
ATOM 1491 O O . GLN A 1 191 ? 6.517 10.218 -19.197 1.00 87.56 191 GLN A O 1
ATOM 1496 N N . TYR A 1 192 ? 6.449 7.969 -19.254 1.00 85.38 192 TYR A N 1
ATOM 1497 C CA . TYR A 1 192 ? 5.061 7.851 -18.800 1.00 85.38 192 TYR A CA 1
ATOM 1498 C C . TYR A 1 192 ? 4.902 7.373 -17.354 1.00 85.38 192 TYR A C 1
ATOM 1500 O O . TYR A 1 192 ? 3.867 7.649 -16.752 1.00 85.38 192 TYR A O 1
ATOM 1508 N N . ILE A 1 193 ? 5.892 6.673 -16.785 1.00 86.88 193 ILE A N 1
ATOM 1509 C CA . ILE A 1 193 ? 5.787 6.089 -15.435 1.00 86.88 193 ILE A CA 1
ATOM 1510 C C . ILE A 1 193 ? 6.600 6.889 -14.413 1.00 86.88 193 ILE A C 1
ATOM 1512 O O . ILE A 1 193 ? 6.063 7.328 -13.400 1.00 86.88 193 ILE A O 1
ATOM 1516 N N . CYS A 1 194 ? 7.900 7.079 -14.654 1.00 87.06 194 CYS A N 1
ATOM 1517 C CA . CYS A 1 194 ? 8.798 7.762 -13.726 1.00 87.06 194 CYS A CA 1
ATOM 1518 C C . CYS A 1 194 ? 9.923 8.521 -14.462 1.00 87.06 194 CYS A C 1
ATOM 1520 O O . CYS A 1 194 ? 11.011 7.972 -14.654 1.00 87.06 194 CYS A O 1
ATOM 1522 N N . PRO A 1 195 ? 9.720 9.811 -14.799 1.00 86.94 195 PRO A N 1
ATOM 1523 C CA . PRO A 1 195 ? 10.737 10.645 -15.458 1.00 86.94 195 PRO A CA 1
ATOM 1524 C C . PRO A 1 195 ? 12.032 10.835 -14.675 1.00 86.94 195 PRO A C 1
ATOM 1526 O O . PRO A 1 195 ? 13.084 11.071 -15.262 1.00 86.94 195 PRO A O 1
ATOM 1529 N N . ALA A 1 196 ? 11.974 10.707 -13.349 1.00 86.12 196 ALA A N 1
ATOM 1530 C CA . ALA A 1 196 ? 13.139 10.836 -12.481 1.00 86.12 196 ALA A CA 1
ATOM 1531 C C . ALA A 1 196 ? 13.989 9.549 -12.398 1.00 86.12 196 ALA A C 1
ATOM 1533 O O . ALA A 1 196 ? 15.073 9.562 -11.801 1.00 86.12 196 ALA A O 1
ATOM 1534 N N . ALA A 1 197 ? 13.512 8.425 -12.943 1.00 88.00 197 ALA A N 1
ATOM 1535 C CA . ALA A 1 197 ? 14.233 7.159 -12.901 1.00 88.00 197 ALA A CA 1
ATOM 1536 C C . ALA A 1 197 ? 15.508 7.205 -13.757 1.00 88.00 197 ALA A C 1
ATOM 1538 O O . ALA A 1 197 ? 15.529 7.735 -14.869 1.00 88.00 197 ALA A O 1
ATOM 1539 N N . THR A 1 198 ? 16.581 6.616 -13.233 1.00 90.50 198 THR A N 1
ATOM 1540 C CA . THR A 1 198 ? 17.797 6.349 -14.010 1.00 90.50 198 THR A CA 1
ATOM 1541 C C . THR A 1 198 ? 17.563 5.209 -14.999 1.00 90.50 198 THR A C 1
ATOM 1543 O O . THR A 1 198 ? 16.670 4.382 -14.810 1.00 90.50 198 THR A O 1
ATOM 1546 N N . ASP A 1 199 ? 18.411 5.107 -16.021 1.00 90.44 199 ASP A N 1
ATOM 1547 C CA . ASP A 1 199 ? 18.323 4.030 -17.017 1.00 90.44 199 ASP A CA 1
ATOM 1548 C C . ASP A 1 199 ? 18.464 2.642 -16.377 1.00 90.44 199 ASP A C 1
ATOM 1550 O O . ASP A 1 199 ? 17.789 1.696 -16.778 1.00 90.44 199 ASP A O 1
ATOM 1554 N N . GLN A 1 200 ? 19.294 2.524 -15.335 1.00 88.81 200 GLN A N 1
ATOM 1555 C CA . GLN A 1 200 ? 19.457 1.282 -14.578 1.00 88.81 200 GLN A CA 1
ATOM 1556 C C . GLN A 1 200 ? 18.183 0.918 -13.804 1.00 88.81 200 GLN A C 1
ATOM 1558 O O . GLN A 1 200 ? 17.729 -0.223 -13.874 1.00 88.81 200 GLN A O 1
ATOM 1563 N N . GLU A 1 201 ? 17.578 1.881 -13.103 1.00 89.19 201 GLU A N 1
ATOM 1564 C CA . GLU A 1 201 ? 16.330 1.675 -12.355 1.00 89.19 201 GLU A CA 1
ATOM 1565 C C . GLU A 1 201 ? 15.170 1.319 -13.294 1.00 89.19 201 GLU A C 1
ATOM 1567 O O . GLU A 1 201 ? 14.419 0.380 -13.026 1.00 89.19 201 GLU A O 1
ATOM 1572 N N . ALA A 1 202 ? 15.057 2.019 -14.425 1.00 89.56 202 ALA A N 1
ATOM 1573 C CA . ALA A 1 202 ? 14.050 1.747 -15.442 1.00 89.56 202 ALA A CA 1
ATOM 1574 C C . ALA A 1 202 ? 14.258 0.371 -16.100 1.00 89.56 202 ALA A C 1
ATOM 1576 O O . ALA A 1 202 ? 13.294 -0.371 -16.284 1.00 89.56 202 ALA A O 1
ATOM 1577 N N . PHE A 1 203 ? 15.503 -0.033 -16.373 1.00 90.25 203 PHE A N 1
ATOM 1578 C CA . PHE A 1 203 ? 15.808 -1.378 -16.868 1.00 90.25 203 PHE A CA 1
ATOM 1579 C C . PHE A 1 203 ? 15.441 -2.471 -15.855 1.00 90.25 203 PHE A C 1
ATOM 1581 O O . PHE A 1 203 ? 14.829 -3.478 -16.220 1.00 90.25 203 PHE A O 1
ATOM 1588 N N . MET A 1 204 ? 15.775 -2.284 -14.576 1.00 89.25 204 MET A N 1
ATOM 1589 C CA . MET A 1 204 ? 15.401 -3.231 -13.521 1.00 89.25 204 MET A CA 1
ATOM 1590 C C . MET A 1 204 ? 13.880 -3.355 -13.394 1.00 89.25 204 MET A C 1
ATOM 1592 O O . MET A 1 204 ? 13.358 -4.470 -13.322 1.00 89.25 204 MET A O 1
ATOM 1596 N N . PHE A 1 205 ? 13.164 -2.229 -13.434 1.00 90.62 205 PHE A N 1
ATOM 1597 C CA . PHE A 1 205 ? 11.705 -2.206 -13.398 1.00 90.62 205 PHE A CA 1
ATOM 1598 C C . PHE A 1 205 ? 11.082 -2.893 -14.619 1.00 90.62 205 PHE A C 1
ATOM 1600 O O . PHE A 1 205 ? 10.158 -3.693 -14.467 1.00 90.62 205 PHE A O 1
ATOM 1607 N N . LEU A 1 206 ? 11.634 -2.668 -15.815 1.00 90.31 206 LEU A N 1
ATOM 1608 C CA . LEU A 1 206 ? 11.226 -3.360 -17.036 1.00 90.31 206 LEU A CA 1
ATOM 1609 C C . LEU A 1 206 ? 11.363 -4.879 -16.889 1.00 90.31 206 LEU A C 1
ATOM 1611 O O . LEU A 1 206 ? 10.428 -5.626 -17.179 1.00 90.31 206 LEU A O 1
ATOM 1615 N N . LYS A 1 207 ? 12.516 -5.350 -16.397 1.00 90.38 207 LYS A N 1
ATOM 1616 C CA . LYS A 1 207 ? 12.760 -6.785 -16.198 1.00 90.38 207 LYS A CA 1
ATOM 1617 C C . LYS A 1 207 ? 11.847 -7.393 -15.147 1.00 90.38 207 LYS A C 1
ATOM 1619 O O . LYS A 1 207 ? 11.389 -8.517 -15.341 1.00 90.38 207 LYS A O 1
ATOM 1624 N N . LEU A 1 208 ? 11.521 -6.653 -14.091 1.00 88.06 208 LEU A N 1
ATOM 1625 C CA . LEU A 1 208 ? 10.521 -7.069 -13.112 1.00 88.06 208 LEU A CA 1
ATOM 1626 C C . LEU A 1 208 ? 9.134 -7.219 -13.761 1.00 88.06 208 LEU A C 1
ATOM 1628 O O . LEU A 1 208 ? 8.483 -8.251 -13.581 1.00 88.06 208 LEU A O 1
ATOM 1632 N N . CYS A 1 209 ? 8.711 -6.227 -14.550 1.00 89.06 209 CYS A N 1
ATOM 1633 C CA . CYS A 1 209 ? 7.425 -6.241 -15.248 1.00 89.06 209 CYS A CA 1
ATOM 1634 C C . CYS A 1 209 ? 7.322 -7.418 -16.226 1.00 89.06 209 CYS A C 1
ATOM 1636 O O . CYS A 1 209 ? 6.332 -8.147 -16.201 1.00 89.06 209 CYS A O 1
ATOM 1638 N N . GLN A 1 210 ? 8.374 -7.674 -17.007 1.00 87.94 210 GLN A N 1
ATOM 1639 C CA . GLN A 1 210 ? 8.440 -8.797 -17.947 1.00 87.94 210 GLN A CA 1
ATOM 1640 C C . GLN A 1 210 ? 8.466 -10.156 -17.233 1.00 87.94 210 GLN A C 1
ATOM 1642 O O . GLN A 1 210 ? 7.667 -11.033 -17.552 1.00 87.94 210 GLN A O 1
ATOM 1647 N N . ALA A 1 211 ? 9.333 -10.334 -16.229 1.00 86.62 211 ALA A 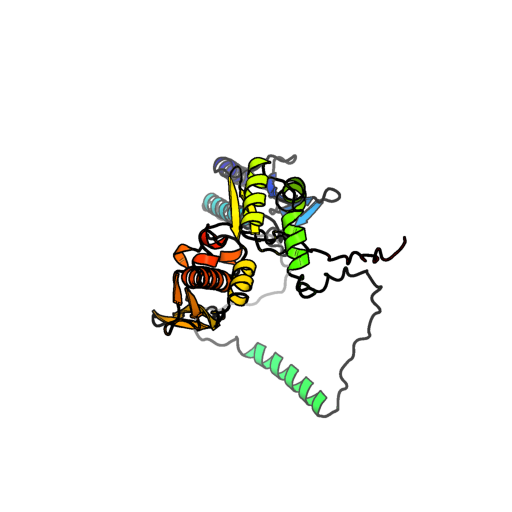N 1
ATOM 1648 C CA . ALA A 1 211 ? 9.489 -11.609 -15.523 1.00 86.62 211 ALA A CA 1
ATOM 1649 C C . ALA A 1 211 ? 8.240 -12.011 -14.730 1.00 86.62 211 ALA A C 1
ATOM 1651 O O . ALA A 1 211 ? 7.991 -13.195 -14.514 1.00 86.62 211 ALA A O 1
ATOM 1652 N N . ARG A 1 212 ? 7.467 -11.027 -14.263 1.00 84.69 212 ARG A N 1
ATOM 1653 C CA . ARG A 1 212 ? 6.253 -11.260 -13.482 1.00 84.69 212 ARG A CA 1
ATOM 1654 C C . ARG A 1 212 ? 4.978 -10.980 -14.270 1.00 84.69 212 ARG A C 1
ATOM 1656 O O . ARG A 1 212 ? 3.922 -11.113 -13.678 1.00 84.69 212 ARG A O 1
ATOM 1663 N N . GLN A 1 213 ? 5.018 -10.622 -15.550 1.00 86.69 213 GLN A N 1
ATOM 1664 C CA . GLN A 1 213 ? 3.824 -10.247 -16.326 1.00 86.69 213 GLN A CA 1
ATOM 1665 C C . GLN A 1 213 ? 2.972 -9.143 -15.653 1.00 86.69 213 GLN A C 1
ATOM 1667 O O . GLN A 1 213 ? 1.737 -9.224 -15.583 1.00 86.69 213 GLN A O 1
ATOM 1672 N N . LEU A 1 214 ? 3.632 -8.120 -15.105 1.00 88.12 214 LEU A N 1
ATOM 1673 C CA . LEU A 1 214 ? 2.985 -6.934 -14.534 1.00 88.12 214 LEU A CA 1
ATOM 1674 C C . LEU A 1 214 ? 2.924 -5.829 -15.587 1.00 88.12 214 LEU A C 1
ATOM 1676 O O . LEU A 1 214 ? 3.919 -5.574 -16.261 1.00 88.12 214 LEU A O 1
ATOM 1680 N N . ASN A 1 215 ? 1.774 -5.170 -15.712 1.00 88.69 215 ASN A N 1
ATOM 1681 C CA . ASN A 1 215 ? 1.597 -4.055 -16.630 1.00 88.69 215 ASN A CA 1
ATOM 1682 C C . ASN A 1 215 ? 1.562 -2.725 -15.848 1.00 88.69 215 ASN A C 1
ATOM 1684 O O . ASN A 1 215 ? 0.599 -2.478 -15.112 1.00 88.69 215 ASN A O 1
ATOM 1688 N N . PRO A 1 216 ? 2.573 -1.849 -15.999 1.00 86.62 216 PRO A N 1
ATOM 1689 C CA . PRO A 1 216 ? 2.611 -0.579 -15.279 1.00 86.62 216 PRO A CA 1
ATOM 1690 C C . PRO A 1 216 ? 1.480 0.379 -15.689 1.00 86.62 216 PRO A C 1
ATOM 1692 O O . PRO A 1 216 ? 1.015 1.151 -14.857 1.00 86.62 216 PRO A O 1
ATOM 1695 N N . PHE A 1 217 ? 0.952 0.281 -16.914 1.00 86.44 217 PHE A N 1
ATOM 1696 C CA . PHE A 1 217 ? -0.173 1.105 -17.379 1.00 86.44 217 PHE A CA 1
ATOM 1697 C C . PHE A 1 217 ? -1.521 0.697 -16.778 1.00 86.44 217 PHE A C 1
ATOM 1699 O O . PHE A 1 217 ? -2.471 1.473 -16.801 1.00 86.44 217 PHE A O 1
ATOM 1706 N N . LEU A 1 218 ? -1.613 -0.518 -16.229 1.00 83.81 218 LEU A N 1
ATOM 1707 C CA . LEU A 1 218 ? -2.808 -1.029 -15.553 1.00 83.81 218 LEU A CA 1
ATOM 1708 C C . LEU A 1 218 ? -2.707 -0.938 -14.034 1.00 83.81 218 LEU A C 1
ATOM 1710 O O . LEU A 1 218 ? -3.436 -1.642 -13.337 1.00 83.81 218 LEU A O 1
ATOM 1714 N N . ASN A 1 219 ? -1.827 -0.077 -13.510 1.00 82.62 219 ASN A N 1
ATOM 1715 C CA . ASN A 1 219 ? -1.717 0.174 -12.072 1.00 82.62 219 ASN A CA 1
ATOM 1716 C C . ASN A 1 219 ? -1.303 -1.071 -11.261 1.00 82.62 219 ASN A C 1
ATOM 1718 O O . ASN A 1 219 ? -1.618 -1.206 -10.075 1.00 82.62 219 ASN A O 1
ATOM 1722 N N . GLU A 1 220 ? -0.579 -1.995 -11.897 1.00 86.19 220 GLU A N 1
ATOM 1723 C CA . GLU A 1 220 ? -0.135 -3.253 -11.290 1.00 86.19 220 GLU A CA 1
ATOM 1724 C C . GLU A 1 220 ? 1.308 -3.228 -10.801 1.00 86.19 220 GLU A C 1
ATOM 1726 O O . GLU A 1 220 ? 1.678 -4.045 -9.960 1.00 86.19 220 GLU A O 1
ATOM 1731 N N . ALA A 1 221 ? 2.120 -2.310 -11.309 1.00 88.56 221 ALA A N 1
ATOM 1732 C CA . ALA A 1 221 ? 3.482 -2.089 -10.859 1.00 88.56 221 ALA A CA 1
ATOM 1733 C C . ALA A 1 221 ? 3.775 -0.593 -10.895 1.00 88.56 221 ALA A C 1
ATOM 1735 O O . ALA A 1 221 ? 3.437 0.082 -11.864 1.00 88.56 221 ALA A O 1
ATOM 1736 N N . TYR A 1 222 ? 4.427 -0.098 -9.851 1.00 88.62 222 TYR A N 1
ATOM 1737 C CA . TYR A 1 222 ? 4.807 1.300 -9.718 1.00 88.62 222 TYR A CA 1
ATOM 1738 C C . TYR A 1 222 ? 6.301 1.397 -9.469 1.00 88.62 222 TYR A C 1
ATOM 1740 O O . TYR A 1 222 ? 6.856 0.650 -8.656 1.00 88.62 222 TYR A O 1
ATOM 1748 N N . LEU A 1 223 ? 6.930 2.353 -10.142 1.00 88.94 223 LEU A N 1
ATOM 1749 C CA . LEU A 1 223 ? 8.300 2.767 -9.890 1.00 88.94 223 LEU A CA 1
ATOM 1750 C C . LEU A 1 223 ? 8.256 4.137 -9.221 1.00 88.94 223 LEU A C 1
ATOM 1752 O O . LEU A 1 223 ? 7.949 5.136 -9.866 1.00 88.94 223 LEU A O 1
ATOM 1756 N N . ILE A 1 224 ? 8.531 4.175 -7.920 1.00 86.06 224 ILE A N 1
ATOM 1757 C CA . ILE A 1 224 ? 8.437 5.399 -7.125 1.00 86.06 224 ILE A CA 1
ATOM 1758 C C . ILE A 1 224 ? 9.840 5.804 -6.696 1.00 86.06 224 ILE A C 1
ATOM 1760 O O . ILE A 1 224 ? 10.556 5.013 -6.080 1.00 86.06 224 ILE A O 1
ATOM 1764 N N . LYS A 1 225 ? 10.234 7.040 -7.003 1.00 83.00 225 LYS A N 1
ATOM 1765 C CA . LYS A 1 225 ? 11.550 7.576 -6.656 1.00 83.00 225 LYS A CA 1
ATOM 1766 C C . LYS A 1 225 ? 11.447 8.641 -5.572 1.00 83.00 225 LYS A C 1
ATOM 1768 O O . LYS A 1 225 ? 10.717 9.615 -5.731 1.00 83.00 225 LYS A O 1
ATOM 1773 N N . TYR A 1 226 ? 12.212 8.465 -4.495 1.00 78.25 226 TYR A N 1
ATOM 1774 C CA . TYR A 1 226 ? 12.361 9.453 -3.426 1.00 78.25 226 TYR A CA 1
ATOM 1775 C C . TYR A 1 226 ? 13.825 9.830 -3.277 1.00 78.25 226 TYR A C 1
ATOM 1777 O O . TYR A 1 226 ? 14.640 9.023 -2.822 1.00 78.25 226 TYR A O 1
ATOM 1785 N N . GLY A 1 227 ? 14.151 11.065 -3.659 1.00 80.06 227 GLY A N 1
ATOM 1786 C CA . GLY A 1 227 ? 15.541 11.502 -3.761 1.00 80.06 227 GLY A CA 1
ATOM 1787 C C . GLY A 1 227 ? 16.320 10.554 -4.673 1.00 80.06 227 GLY A C 1
ATOM 1788 O O . GLY A 1 227 ? 15.930 10.333 -5.820 1.00 80.06 227 GLY A O 1
ATOM 1789 N N . ASP A 1 228 ? 17.362 9.934 -4.127 1.00 79.12 228 ASP A N 1
ATOM 1790 C CA . ASP A 1 228 ? 18.259 9.052 -4.880 1.00 79.12 228 ASP A CA 1
ATOM 1791 C C . ASP A 1 228 ? 17.835 7.577 -4.899 1.00 79.12 228 ASP A C 1
ATOM 1793 O O . ASP A 1 228 ? 18.474 6.771 -5.568 1.00 79.12 228 ASP A O 1
ATOM 1797 N N . LYS A 1 229 ? 16.780 7.190 -4.169 1.00 80.56 229 LYS A N 1
ATOM 1798 C CA . LYS A 1 229 ? 16.347 5.787 -4.081 1.00 80.56 229 LYS A CA 1
ATOM 1799 C C . LYS A 1 229 ? 15.055 5.563 -4.858 1.00 80.56 229 LYS A C 1
ATOM 1801 O O . LYS A 1 229 ? 14.012 6.116 -4.501 1.00 80.56 229 LYS A O 1
ATOM 1806 N N . ALA A 1 230 ? 15.096 4.700 -5.871 1.00 85.44 230 ALA A N 1
ATOM 1807 C CA . ALA A 1 230 ? 13.893 4.131 -6.465 1.00 85.44 230 ALA A CA 1
ATOM 1808 C C . ALA A 1 230 ? 13.430 2.881 -5.710 1.00 85.44 230 ALA A C 1
ATOM 1810 O O . ALA A 1 230 ? 14.226 2.022 -5.331 1.00 85.44 230 ALA A O 1
ATOM 1811 N N . THR A 1 231 ? 12.119 2.764 -5.520 1.00 84.62 231 THR A N 1
ATOM 1812 C CA . THR A 1 231 ? 11.480 1.551 -5.015 1.00 84.62 231 THR A CA 1
ATOM 1813 C C . THR A 1 231 ? 10.404 1.085 -5.980 1.00 84.62 231 THR A C 1
ATOM 1815 O O . THR A 1 231 ? 9.591 1.871 -6.468 1.00 84.62 231 THR A O 1
ATOM 1818 N N . MET A 1 232 ? 10.399 -0.218 -6.237 1.00 87.81 232 MET A N 1
ATOM 1819 C CA . MET A 1 232 ? 9.406 -0.883 -7.069 1.00 87.81 232 MET A CA 1
ATOM 1820 C C . MET A 1 232 ? 8.347 -1.496 -6.162 1.00 87.81 232 MET A C 1
ATOM 1822 O O . MET A 1 232 ? 8.680 -2.229 -5.232 1.00 87.81 232 MET A O 1
ATOM 1826 N N . THR A 1 233 ? 7.079 -1.204 -6.423 1.00 87.06 233 THR A N 1
ATOM 1827 C CA . THR A 1 233 ? 5.961 -1.727 -5.629 1.00 87.06 233 THR A CA 1
ATOM 1828 C C . THR A 1 233 ? 4.909 -2.322 -6.547 1.00 87.06 233 THR A C 1
ATOM 1830 O O . THR A 1 233 ? 4.747 -1.894 -7.689 1.00 87.06 233 THR A O 1
ATOM 1833 N N . VAL A 1 234 ? 4.211 -3.346 -6.065 1.00 88.06 234 VAL A N 1
ATOM 1834 C CA . VAL A 1 234 ? 3.167 -4.030 -6.827 1.00 88.06 234 VAL A CA 1
ATOM 1835 C C . VAL A 1 234 ? 1.810 -3.501 -6.391 1.00 88.06 234 VAL A C 1
ATOM 1837 O O . VAL A 1 234 ? 1.507 -3.393 -5.203 1.00 88.06 234 VAL A O 1
ATOM 1840 N N . GLY A 1 235 ? 0.981 -3.159 -7.369 1.00 86.00 235 GLY A N 1
ATOM 1841 C CA . GLY A 1 235 ? -0.367 -2.675 -7.138 1.00 86.00 235 GLY A CA 1
ATOM 1842 C C . GLY A 1 235 ? -1.295 -3.762 -6.621 1.00 86.00 235 GLY A C 1
ATOM 1843 O O . GLY A 1 235 ? -1.197 -4.930 -7.001 1.00 86.00 235 GLY A O 1
ATOM 1844 N N . LYS A 1 236 ? -2.264 -3.358 -5.795 1.00 85.00 236 LYS A N 1
ATOM 1845 C CA . LYS A 1 236 ? -3.308 -4.246 -5.262 1.00 85.00 236 LYS A CA 1
ATOM 1846 C C . LYS A 1 236 ? -4.024 -5.021 -6.374 1.00 85.00 236 LYS A C 1
ATOM 1848 O O . LYS A 1 236 ? -4.285 -6.208 -6.207 1.00 85.00 236 LYS A O 1
ATOM 1853 N N . GLU A 1 237 ? -4.298 -4.378 -7.507 1.00 84.12 237 GLU A N 1
ATOM 1854 C CA . GLU A 1 237 ? -5.014 -4.989 -8.633 1.00 84.12 237 GLU A CA 1
ATOM 1855 C C . GLU A 1 237 ? -4.285 -6.216 -9.200 1.00 84.12 237 GLU A C 1
ATOM 1857 O O . GLU A 1 237 ? -4.929 -7.206 -9.546 1.00 84.12 237 GLU A O 1
ATOM 1862 N N . ALA A 1 238 ? -2.948 -6.237 -9.167 1.00 86.94 238 ALA A N 1
ATOM 1863 C CA . ALA A 1 238 ? -2.173 -7.412 -9.559 1.00 86.94 238 ALA A CA 1
ATOM 1864 C C . ALA A 1 238 ? -2.435 -8.611 -8.629 1.00 86.94 238 ALA A C 1
ATOM 1866 O O . ALA A 1 238 ? -2.591 -9.741 -9.098 1.00 86.94 238 ALA A O 1
ATOM 1867 N N . PHE A 1 239 ? -2.525 -8.365 -7.315 1.00 87.81 239 PHE A N 1
ATOM 1868 C CA . PHE A 1 239 ? -2.878 -9.386 -6.321 1.00 87.81 239 PHE A CA 1
ATOM 1869 C C . PHE A 1 239 ? -4.318 -9.866 -6.481 1.00 87.81 239 PHE A C 1
ATOM 1871 O O . PHE A 1 239 ? -4.605 -11.052 -6.316 1.00 87.81 239 PHE A O 1
ATOM 1878 N N . MET A 1 240 ? -5.235 -8.956 -6.812 1.00 88.50 240 MET A N 1
ATOM 1879 C CA . MET A 1 240 ? -6.631 -9.292 -7.083 1.00 88.50 240 MET A CA 1
ATOM 1880 C C . MET A 1 240 ? -6.754 -10.203 -8.299 1.00 88.50 240 MET A C 1
ATOM 1882 O O . MET A 1 240 ? -7.247 -11.320 -8.164 1.00 88.50 240 MET A O 1
ATOM 1886 N N . ARG A 1 241 ? -6.221 -9.767 -9.441 1.00 87.75 241 ARG A N 1
ATOM 1887 C CA . ARG A 1 241 ? -6.313 -10.475 -10.719 1.00 87.75 241 ARG A CA 1
ATOM 1888 C C . ARG A 1 241 ? -5.677 -11.861 -10.678 1.00 87.75 241 ARG A C 1
ATOM 1890 O O . ARG A 1 241 ? -6.264 -12.812 -11.178 1.00 87.75 241 ARG A O 1
ATOM 1897 N N . ARG A 1 242 ? -4.475 -11.992 -10.109 1.00 88.00 242 ARG A N 1
ATOM 1898 C CA . ARG A 1 242 ? -3.794 -13.297 -10.047 1.00 88.00 242 ARG A CA 1
ATOM 1899 C C . ARG A 1 242 ? -4.488 -14.280 -9.123 1.00 88.00 242 ARG A C 1
ATOM 1901 O O . ARG A 1 242 ? -4.542 -15.456 -9.451 1.00 88.00 242 ARG A O 1
ATOM 1908 N N . ALA A 1 243 ? -5.012 -13.801 -7.994 1.00 89.12 243 ALA A N 1
ATOM 1909 C CA . ALA A 1 243 ? -5.795 -14.655 -7.113 1.00 89.12 243 ALA A CA 1
ATOM 1910 C C . ALA A 1 243 ? -7.042 -15.154 -7.854 1.00 89.12 243 ALA A C 1
ATOM 1912 O O . ALA A 1 243 ? -7.269 -16.353 -7.883 1.00 89.12 243 ALA A O 1
ATOM 1913 N N . GLU A 1 244 ? -7.765 -14.263 -8.540 1.00 89.25 244 GLU A N 1
ATOM 1914 C CA . GLU A 1 244 ? -8.952 -14.621 -9.330 1.00 89.25 244 GLU A CA 1
ATOM 1915 C C . GLU A 1 244 ? -8.646 -15.628 -10.451 1.00 89.25 244 GLU A C 1
ATOM 1917 O O . GLU A 1 244 ? -9.416 -16.548 -10.700 1.00 89.25 244 GLU A O 1
ATOM 1922 N N . ALA A 1 245 ? -7.492 -15.490 -11.109 1.00 88.31 245 ALA A N 1
ATOM 1923 C CA . ALA A 1 245 ? -7.061 -16.403 -12.165 1.00 88.31 245 ALA A CA 1
ATOM 1924 C C . ALA A 1 245 ? -6.611 -17.782 -11.644 1.00 88.31 245 ALA A C 1
ATOM 1926 O O . ALA A 1 245 ? -6.479 -18.722 -12.431 1.00 88.31 245 ALA A O 1
ATOM 1927 N N . HIS A 1 246 ? -6.336 -17.922 -10.344 1.00 91.06 246 HIS A N 1
ATOM 1928 C CA . HIS A 1 246 ? -5.802 -19.157 -9.788 1.00 91.06 246 HIS A CA 1
ATOM 1929 C C . HIS A 1 246 ? -6.921 -20.206 -9.604 1.00 91.06 246 HIS A C 1
ATOM 1931 O O . HIS A 1 246 ? -7.878 -19.950 -8.873 1.00 91.06 246 HIS A O 1
ATOM 1937 N N . PRO A 1 247 ? -6.797 -21.440 -10.141 1.00 92.38 247 PRO A N 1
ATOM 1938 C CA . PRO A 1 247 ? -7.882 -22.437 -10.119 1.00 92.38 247 PRO A CA 1
ATOM 1939 C C . PRO A 1 247 ? -8.413 -22.786 -8.719 1.00 92.38 247 PRO A C 1
ATOM 1941 O O . PRO A 1 247 ? -9.597 -23.085 -8.536 1.00 92.38 247 PRO A O 1
ATOM 1944 N N . GLN A 1 248 ? -7.516 -22.751 -7.729 1.00 93.50 248 GLN A N 1
ATOM 1945 C CA . GLN A 1 248 ? -7.820 -23.069 -6.332 1.00 93.50 248 GLN A CA 1
ATOM 1946 C C . GLN A 1 248 ? -8.354 -21.888 -5.517 1.00 93.50 248 GLN A C 1
ATOM 1948 O O . GLN A 1 248 ? -8.634 -22.080 -4.340 1.00 93.50 248 GLN A O 1
ATOM 1953 N N . PHE A 1 249 ? -8.463 -20.679 -6.072 1.00 93.62 249 PHE A N 1
ATOM 1954 C CA . PHE A 1 249 ? -9.029 -19.550 -5.335 1.00 93.62 249 PHE A CA 1
ATOM 1955 C C . PHE A 1 249 ? -10.538 -19.727 -5.148 1.00 93.62 249 PHE A C 1
ATOM 1957 O O . PHE A 1 249 ? -11.244 -20.116 -6.080 1.00 93.62 249 PHE A O 1
ATOM 1964 N N . ASP A 1 250 ? -11.003 -19.475 -3.925 1.00 94.44 250 ASP A N 1
ATOM 1965 C CA . ASP A 1 250 ? -12.401 -19.658 -3.516 1.00 94.44 250 ASP A CA 1
ATOM 1966 C C . ASP A 1 250 ? -12.974 -18.399 -2.845 1.00 94.44 250 ASP A C 1
ATOM 1968 O O . ASP A 1 250 ? -13.868 -18.453 -2.008 1.00 94.44 250 ASP A O 1
ATOM 1972 N N . GLY A 1 251 ? -12.412 -17.236 -3.184 1.00 93.38 251 GLY A N 1
ATOM 1973 C CA . GLY A 1 251 ? -12.805 -15.956 -2.607 1.00 93.38 251 GLY A CA 1
ATOM 1974 C C . GLY A 1 251 ? -12.065 -15.599 -1.317 1.00 93.38 251 GLY A C 1
ATOM 1975 O O . GLY A 1 251 ? -11.066 -16.211 -0.921 1.00 93.38 251 GLY A O 1
ATOM 1976 N N . TYR A 1 252 ? -12.523 -14.518 -0.688 1.00 95.25 252 TYR A N 1
ATOM 1977 C CA . TYR A 1 252 ? -11.937 -13.989 0.536 1.00 95.25 252 TYR A CA 1
ATOM 1978 C C . TYR A 1 252 ? -12.927 -13.123 1.319 1.00 95.25 252 TYR A C 1
ATOM 1980 O O . TYR A 1 252 ? -13.759 -12.428 0.738 1.00 95.25 252 TYR A O 1
ATOM 1988 N N . GLU A 1 253 ? -12.759 -13.099 2.635 1.00 96.12 253 GLU A N 1
ATOM 1989 C CA . GLU A 1 253 ? -13.358 -12.112 3.534 1.00 96.12 253 GLU A CA 1
ATOM 1990 C C . GLU A 1 253 ? -12.273 -11.133 3.970 1.00 96.12 253 GLU A C 1
ATOM 1992 O O . GLU A 1 253 ? -11.118 -11.517 4.154 1.00 96.12 253 GLU A O 1
ATOM 1997 N N . ALA A 1 254 ? -12.611 -9.860 4.143 1.00 96.62 254 ALA A N 1
ATOM 1998 C CA . ALA A 1 254 ? -11.658 -8.905 4.689 1.00 96.62 254 ALA A CA 1
ATOM 1999 C C . ALA A 1 254 ? -12.348 -7.722 5.340 1.00 96.62 254 ALA A C 1
ATOM 2001 O O . ALA A 1 254 ? -13.331 -7.179 4.816 1.00 96.62 254 ALA A O 1
ATOM 2002 N N . GLY A 1 255 ? -11.740 -7.248 6.413 1.00 96.94 255 GLY A N 1
ATOM 2003 C CA . GLY A 1 255 ? -12.308 -6.224 7.252 1.00 96.94 255 GLY A CA 1
ATOM 2004 C C . GLY A 1 255 ? -11.280 -5.476 8.083 1.00 96.94 255 GLY A C 1
ATOM 2005 O O . GLY A 1 255 ? -10.071 -5.546 7.847 1.00 96.94 255 GLY A O 1
ATOM 2006 N N . ILE A 1 256 ? -11.794 -4.745 9.058 1.00 96.94 256 ILE A N 1
ATOM 2007 C CA . ILE A 1 256 ? -11.021 -4.007 10.047 1.00 96.94 256 ILE A CA 1
ATOM 2008 C C . ILE A 1 256 ? -11.212 -4.610 11.435 1.00 96.94 256 ILE A C 1
ATOM 2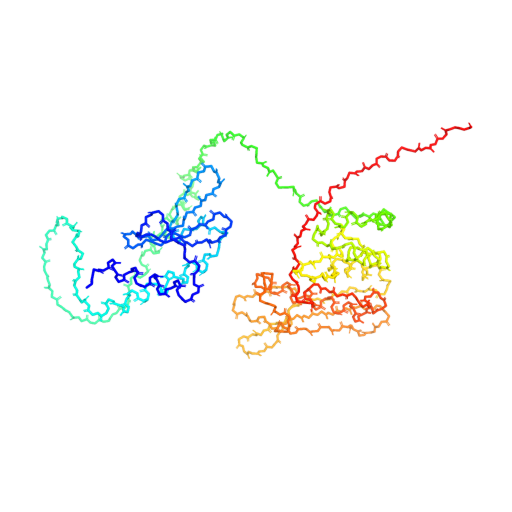010 O O . ILE A 1 256 ? -12.210 -5.275 11.714 1.00 96.94 256 ILE A O 1
ATOM 2014 N N . ILE A 1 257 ? -10.228 -4.385 12.296 1.00 95.94 257 ILE A N 1
ATOM 2015 C CA . ILE A 1 257 ? -10.289 -4.706 13.717 1.00 95.94 257 ILE A CA 1
ATOM 2016 C C . ILE A 1 257 ? -10.434 -3.381 14.452 1.00 95.94 257 ILE A C 1
ATOM 2018 O O . ILE A 1 257 ? -9.601 -2.481 14.289 1.00 95.94 257 ILE A O 1
ATOM 2022 N N . ILE A 1 258 ? -11.493 -3.264 15.242 1.00 95.19 258 ILE A N 1
ATOM 2023 C CA . ILE A 1 258 ? -11.762 -2.089 16.067 1.00 95.19 258 ILE A CA 1
ATOM 2024 C C . ILE A 1 258 ? -11.688 -2.450 17.544 1.00 95.19 258 ILE A C 1
ATOM 2026 O O . ILE A 1 258 ? -11.887 -3.603 17.931 1.00 95.19 258 ILE A O 1
ATOM 2030 N N . GLN A 1 259 ? -11.417 -1.440 18.357 1.00 93.81 259 GLN A N 1
ATOM 2031 C CA . GLN A 1 259 ? -11.564 -1.502 19.795 1.00 93.81 259 GLN A CA 1
ATOM 2032 C C . GLN A 1 259 ? -12.785 -0.681 20.208 1.00 93.81 259 GLN A C 1
ATOM 2034 O O . GLN A 1 259 ? -12.859 0.524 19.947 1.00 93.81 259 GLN A O 1
ATOM 2039 N N . ASN A 1 260 ? -13.730 -1.360 20.854 1.00 88.06 260 ASN A N 1
ATOM 2040 C CA . ASN A 1 260 ? -14.932 -0.762 21.418 1.00 88.06 260 ASN A CA 1
ATOM 2041 C C . ASN A 1 260 ? -14.615 -0.022 22.731 1.00 88.06 260 ASN A C 1
ATOM 2043 O O . ASN A 1 260 ? -13.540 -0.176 23.319 1.00 88.06 260 ASN A O 1
ATOM 2047 N N . ALA A 1 261 ? -15.561 0.789 23.215 1.00 85.00 261 ALA A N 1
ATOM 2048 C CA . ALA A 1 261 ? -15.393 1.573 24.446 1.00 85.00 261 ALA A CA 1
ATOM 2049 C C . ALA A 1 261 ? -15.155 0.701 25.698 1.00 85.00 261 ALA A C 1
ATOM 2051 O O . ALA A 1 261 ? -14.491 1.127 26.641 1.00 85.00 261 ALA A O 1
ATOM 2052 N N . ASP A 1 262 ? -15.644 -0.539 25.686 1.00 87.12 262 ASP A N 1
ATOM 2053 C CA . ASP A 1 262 ? -15.430 -1.560 26.719 1.00 87.12 262 ASP A CA 1
ATOM 2054 C C . ASP A 1 262 ? -14.067 -2.278 26.607 1.00 87.12 262 ASP A C 1
ATOM 2056 O O . ASP A 1 262 ? -13.794 -3.223 27.346 1.00 87.12 262 ASP A O 1
ATOM 2060 N N . LYS A 1 263 ? -13.192 -1.814 25.702 1.00 85.62 263 LYS A N 1
ATOM 2061 C CA . LYS A 1 263 ? -11.883 -2.390 25.355 1.00 85.62 263 LYS A CA 1
ATOM 2062 C C . LYS A 1 263 ? -11.941 -3.774 24.704 1.00 85.62 263 LYS A C 1
ATOM 2064 O O . LYS A 1 263 ? -10.884 -4.390 24.541 1.00 85.62 263 LYS A O 1
ATOM 2069 N N . THR A 1 264 ? -13.112 -4.251 24.287 1.00 90.25 264 THR A N 1
ATOM 2070 C CA . THR A 1 264 ? -13.215 -5.487 23.503 1.00 90.25 264 THR A CA 1
ATOM 2071 C C . THR A 1 264 ? -12.749 -5.261 22.066 1.00 90.25 264 THR A C 1
ATOM 2073 O O . THR A 1 264 ? -12.855 -4.157 21.526 1.00 90.25 264 THR A O 1
ATOM 2076 N N . LEU A 1 265 ? -12.182 -6.308 21.461 1.00 92.19 265 LEU A N 1
ATOM 2077 C CA . LEU A 1 265 ? -11.775 -6.302 20.059 1.00 92.19 265 LEU A CA 1
ATOM 2078 C C . LEU A 1 265 ? -12.860 -6.945 19.204 1.00 92.19 265 LEU A C 1
ATOM 2080 O O . LEU A 1 265 ? -13.248 -8.088 19.445 1.00 92.19 265 LEU A O 1
ATOM 2084 N N . GLU A 1 266 ? -13.296 -6.232 18.173 1.00 93.44 266 GLU A N 1
ATOM 2085 C CA . GLU A 1 266 ? -14.299 -6.704 17.224 1.00 93.44 266 GLU A CA 1
ATOM 2086 C C . GLU A 1 266 ? -13.710 -6.739 15.811 1.00 93.44 266 GLU A C 1
ATOM 2088 O O . GLU A 1 266 ? -13.099 -5.776 15.340 1.00 93.44 266 GLU A O 1
ATOM 2093 N N . ARG A 1 267 ? -13.910 -7.867 15.120 1.00 95.00 267 ARG A N 1
ATOM 2094 C CA . ARG A 1 267 ? -13.620 -8.007 13.690 1.00 95.00 267 ARG A CA 1
ATOM 2095 C C . ARG A 1 267 ? -14.855 -7.597 12.908 1.00 95.00 267 ARG A C 1
ATOM 2097 O O . ARG A 1 267 ? -15.863 -8.297 12.944 1.00 95.00 267 ARG A O 1
ATOM 2104 N N . ARG A 1 268 ? -14.752 -6.505 12.159 1.00 94.25 268 ARG A N 1
ATOM 2105 C CA . ARG A 1 268 ? -15.840 -5.999 11.326 1.00 94.25 268 ARG A CA 1
ATOM 2106 C C . ARG A 1 268 ? -15.503 -6.147 9.858 1.00 94.25 268 ARG A C 1
ATOM 2108 O O . ARG A 1 268 ? -14.425 -5.741 9.433 1.00 94.25 268 ARG A O 1
ATOM 2115 N N . GLU A 1 269 ? -16.410 -6.724 9.082 1.00 95.19 269 GLU A N 1
ATOM 2116 C CA . GLU A 1 269 ? -16.250 -6.826 7.633 1.00 95.19 269 GLU A CA 1
ATOM 2117 C C . GLU A 1 269 ? -16.318 -5.449 6.958 1.00 95.19 269 GLU A C 1
ATOM 2119 O O . GLU A 1 269 ? -17.054 -4.552 7.373 1.00 95.19 269 GLU A O 1
ATOM 2124 N N . GLY A 1 270 ? -15.529 -5.266 5.898 1.00 92.88 270 GLY A N 1
ATOM 2125 C CA . GLY A 1 270 ? -15.434 -3.982 5.204 1.00 92.88 270 GLY A CA 1
ATOM 2126 C C . GLY A 1 270 ? -14.598 -2.940 5.957 1.00 92.88 270 GLY A C 1
ATOM 2127 O O . GLY A 1 270 ? -13.631 -3.266 6.637 1.00 92.88 270 GLY A O 1
ATOM 2128 N N . THR A 1 271 ? -14.902 -1.659 5.749 1.00 93.81 271 THR A N 1
ATOM 2129 C CA . THR A 1 271 ? -14.114 -0.527 6.285 1.00 93.81 271 THR A CA 1
ATOM 2130 C C . THR A 1 271 ? -14.972 0.480 7.046 1.00 93.81 271 THR A C 1
ATOM 2132 O O . THR A 1 271 ? -14.586 1.640 7.180 1.00 93.81 271 THR A O 1
ATOM 2135 N N . PHE A 1 272 ? -16.167 0.073 7.471 1.00 92.88 272 PHE A N 1
ATOM 2136 C CA . PHE A 1 272 ? -17.099 0.951 8.165 1.00 92.88 272 PHE A CA 1
ATOM 2137 C C . PHE A 1 272 ? -16.686 1.116 9.631 1.00 92.88 272 PHE A C 1
ATOM 2139 O O . PHE A 1 272 ? -16.630 0.139 10.377 1.00 92.88 272 PHE A O 1
ATOM 2146 N N . ILE A 1 273 ? -16.403 2.353 10.033 1.00 91.44 273 ILE A N 1
ATOM 2147 C CA . ILE A 1 273 ? -16.006 2.715 11.393 1.00 91.44 273 ILE A CA 1
ATOM 2148 C C . ILE A 1 273 ? -16.702 4.013 11.803 1.00 91.44 273 ILE A C 1
ATOM 2150 O O . ILE A 1 273 ? -16.787 4.960 11.013 1.00 91.44 273 ILE A O 1
ATOM 2154 N N . LEU A 1 274 ? -17.215 4.047 13.028 1.00 89.62 274 LEU A N 1
ATOM 2155 C CA . LEU A 1 274 ? -17.828 5.227 13.625 1.00 89.62 274 LEU A CA 1
ATOM 2156 C C . LEU A 1 274 ? -16.757 6.145 14.228 1.00 89.62 274 LEU A C 1
ATOM 2158 O O . LEU A 1 274 ? -15.659 5.722 14.573 1.00 89.62 274 LEU A O 1
ATOM 2162 N N . LYS A 1 275 ? -17.077 7.432 14.395 1.00 85.06 275 LYS A N 1
ATOM 2163 C CA . LYS A 1 275 ? -16.117 8.429 14.910 1.00 85.06 275 LYS A CA 1
ATOM 2164 C C . LYS A 1 275 ? -15.663 8.170 16.353 1.00 85.06 275 LYS A C 1
ATOM 2166 O O . LYS A 1 275 ? -14.619 8.670 16.750 1.00 85.06 275 LYS A O 1
ATOM 2171 N N . ASN A 1 276 ? -16.469 7.456 17.134 1.00 86.19 276 ASN A N 1
ATOM 2172 C CA . ASN A 1 276 ? -16.211 7.109 18.532 1.00 86.19 276 ASN A CA 1
ATOM 2173 C C . ASN A 1 276 ? -15.489 5.762 18.703 1.00 86.19 276 ASN A C 1
ATOM 2175 O O . ASN A 1 276 ? -15.151 5.403 19.828 1.00 86.19 276 ASN A O 1
ATOM 2179 N N . GLU A 1 277 ? -15.270 5.015 17.622 1.00 88.62 277 GLU A N 1
ATOM 2180 C CA . GLU A 1 277 ? -14.561 3.737 17.645 1.00 88.62 277 GLU A CA 1
ATOM 2181 C C . GLU A 1 277 ? -13.077 3.940 17.325 1.00 88.62 277 GLU A C 1
ATOM 2183 O O . GLU A 1 277 ? -12.697 4.832 16.561 1.00 88.62 277 GLU A O 1
ATOM 2188 N N . VAL A 1 278 ? -12.224 3.081 17.886 1.00 92.62 278 VAL A N 1
ATOM 2189 C CA . VAL A 1 278 ? -10.779 3.135 17.643 1.00 92.62 278 VAL A CA 1
ATOM 2190 C C . VAL A 1 278 ? -10.384 2.029 16.674 1.00 92.62 278 VAL A C 1
ATOM 2192 O O . VAL A 1 278 ? -10.556 0.847 16.959 1.00 92.62 278 VAL A O 1
ATOM 2195 N N . LEU A 1 279 ? -9.818 2.400 15.525 1.00 94.31 279 LEU A N 1
ATOM 2196 C CA . LEU A 1 279 ? -9.232 1.441 14.590 1.00 94.31 279 LEU A CA 1
ATOM 2197 C C . LEU A 1 279 ? -7.913 0.911 15.156 1.00 94.31 279 LEU A C 1
ATOM 2199 O O . LEU A 1 279 ? -6.988 1.689 15.387 1.00 94.31 279 LEU A O 1
ATOM 2203 N N . VAL A 1 280 ? -7.798 -0.407 15.312 1.00 95.06 280 VAL A N 1
ATOM 2204 C CA . VAL A 1 280 ? -6.579 -1.039 15.843 1.00 95.06 280 VAL A CA 1
ATOM 2205 C C . VAL A 1 280 ? -5.868 -1.933 14.834 1.00 95.06 280 VAL A C 1
ATOM 2207 O O . VAL A 1 280 ? -4.667 -2.159 14.969 1.00 95.06 280 VAL A O 1
ATOM 2210 N N . GLY A 1 281 ? -6.560 -2.410 13.798 1.00 95.69 281 GLY A N 1
ATOM 2211 C CA . GLY A 1 281 ? -5.957 -3.304 12.816 1.00 95.69 281 GLY A CA 1
ATOM 2212 C C . GLY A 1 281 ? -6.833 -3.619 11.611 1.00 95.69 281 GLY A C 1
ATOM 2213 O O . GLY A 1 281 ? -7.910 -3.053 11.423 1.00 95.69 281 GLY A O 1
ATOM 2214 N N . GLY A 1 282 ? -6.345 -4.535 10.785 1.00 96.69 282 GLY A N 1
ATOM 2215 C CA . GLY A 1 282 ? -7.023 -5.087 9.618 1.00 96.69 282 GLY A CA 1
ATOM 2216 C C . GLY A 1 282 ? -6.955 -6.605 9.644 1.00 96.69 282 GLY A C 1
ATOM 2217 O O . GLY A 1 282 ? -6.014 -7.168 10.198 1.00 96.69 282 GLY A O 1
ATOM 2218 N N . TRP A 1 283 ? -7.941 -7.265 9.046 1.00 97.38 283 TRP A N 1
ATOM 2219 C CA . TRP A 1 283 ? -7.945 -8.720 8.924 1.00 97.38 283 TRP A CA 1
ATOM 2220 C C . TRP A 1 283 ? -8.405 -9.160 7.536 1.00 97.38 283 TRP A C 1
ATOM 2222 O O . TRP A 1 283 ? -9.201 -8.482 6.879 1.00 97.38 283 TRP A O 1
ATOM 2232 N N . ALA A 1 284 ? -7.914 -10.310 7.089 1.00 97.19 284 ALA A N 1
ATOM 2233 C CA . ALA A 1 284 ? -8.371 -10.975 5.880 1.00 97.19 284 ALA A CA 1
ATOM 2234 C C . ALA A 1 284 ? -8.344 -12.494 6.055 1.00 97.19 284 ALA A C 1
ATOM 2236 O O . ALA A 1 284 ? -7.419 -13.041 6.653 1.00 97.19 284 ALA A O 1
ATOM 2237 N N . LYS A 1 285 ? -9.346 -13.175 5.498 1.00 96.88 285 LYS A N 1
ATOM 2238 C CA . LYS A 1 285 ? -9.380 -14.628 5.343 1.00 96.88 285 LYS A CA 1
ATOM 2239 C C . LYS A 1 285 ? -9.405 -14.974 3.868 1.00 96.88 285 LYS A C 1
ATOM 2241 O O . LYS A 1 285 ? -10.309 -14.540 3.160 1.00 96.88 285 LYS A O 1
ATOM 2246 N N . ILE A 1 286 ? -8.436 -15.752 3.407 1.00 96.19 286 ILE A N 1
ATOM 2247 C CA . ILE A 1 286 ? -8.373 -16.217 2.021 1.00 96.19 286 ILE A CA 1
ATOM 2248 C C . ILE A 1 286 ? -8.744 -17.694 1.969 1.00 96.19 286 ILE A C 1
ATOM 2250 O O . ILE A 1 286 ? -8.141 -18.514 2.668 1.00 96.19 286 ILE A O 1
ATOM 2254 N N . TYR A 1 287 ? -9.708 -18.026 1.114 1.00 95.69 287 TYR A N 1
ATOM 2255 C CA . TYR A 1 287 ? -10.191 -19.388 0.939 1.00 95.69 287 TYR A CA 1
ATOM 2256 C C . TYR A 1 287 ? -9.544 -20.044 -0.278 1.00 95.69 287 TYR A C 1
ATOM 2258 O O . TYR A 1 287 ? -9.316 -19.424 -1.324 1.00 95.69 287 TYR A O 1
ATOM 2266 N N . ARG A 1 288 ? -9.218 -21.326 -0.113 1.00 94.56 288 ARG A N 1
ATOM 2267 C CA . ARG A 1 288 ? -8.611 -22.163 -1.141 1.00 94.56 288 ARG A CA 1
ATOM 2268 C C . ARG A 1 288 ? -9.326 -23.502 -1.209 1.00 94.56 288 ARG A C 1
ATOM 2270 O O . ARG A 1 288 ? -9.480 -24.152 -0.183 1.00 94.56 288 ARG A O 1
ATOM 2277 N N . LYS A 1 289 ? -9.684 -23.946 -2.413 1.00 94.31 289 LYS A N 1
ATOM 2278 C CA . LYS A 1 289 ? -10.433 -25.197 -2.634 1.00 94.31 289 LYS A CA 1
ATOM 2279 C C . LYS A 1 289 ? -9.651 -26.445 -2.217 1.00 94.31 289 LYS A C 1
ATOM 2281 O O . LYS A 1 289 ? -10.240 -27.434 -1.800 1.00 94.31 289 LYS A O 1
ATOM 2286 N N . ASP A 1 290 ? -8.321 -26.400 -2.294 1.00 93.12 290 ASP A N 1
ATOM 2287 C CA . ASP A 1 290 ? -7.438 -27.511 -1.929 1.00 93.12 290 ASP A CA 1
ATOM 2288 C C . ASP A 1 290 ? -7.169 -27.625 -0.418 1.00 93.12 290 ASP A C 1
ATOM 2290 O O . ASP A 1 290 ? -6.425 -28.510 0.007 1.00 93.12 290 ASP A O 1
ATOM 2294 N N . ARG A 1 291 ? -7.740 -26.742 0.416 1.00 90.44 291 ARG A N 1
ATOM 2295 C CA . ARG A 1 291 ? -7.498 -26.720 1.865 1.00 90.44 291 ARG A CA 1
ATOM 2296 C C . ARG A 1 291 ? -8.787 -26.520 2.647 1.00 90.44 291 ARG A C 1
ATOM 2298 O O . ARG A 1 291 ? -9.659 -25.759 2.264 1.00 90.44 291 ARG A O 1
ATOM 2305 N N . ARG A 1 292 ? -8.878 -27.168 3.812 1.00 90.25 292 ARG A N 1
ATOM 2306 C CA . ARG A 1 292 ? -10.059 -27.052 4.683 1.00 90.25 292 ARG A CA 1
ATOM 2307 C C . ARG A 1 292 ? -10.072 -25.778 5.532 1.00 90.25 292 ARG A C 1
ATOM 2309 O O . ARG A 1 292 ? -11.138 -25.327 5.925 1.00 90.25 292 ARG A O 1
ATOM 2316 N N . GLN A 1 293 ? -8.897 -25.254 5.877 1.00 93.31 293 GLN A N 1
ATOM 2317 C CA . GLN A 1 293 ? -8.762 -24.060 6.712 1.00 93.31 293 GLN A CA 1
ATOM 2318 C C . GLN A 1 293 ? -8.350 -22.865 5.848 1.00 93.31 293 GLN A C 1
ATOM 2320 O O . GLN A 1 293 ? -7.452 -23.028 5.012 1.00 93.31 293 GLN A O 1
ATOM 2325 N N . PRO A 1 294 ? -8.970 -21.687 6.042 1.00 94.62 294 PRO A N 1
ATOM 2326 C CA . PRO A 1 294 ? -8.548 -20.475 5.362 1.00 94.62 294 PRO A CA 1
ATOM 2327 C C . PRO A 1 294 ? -7.202 -19.992 5.896 1.00 94.62 294 PRO A C 1
ATOM 2329 O O . PRO A 1 294 ? -6.810 -20.284 7.027 1.00 94.62 294 PRO A O 1
ATOM 2332 N N . PHE A 1 295 ? -6.523 -19.187 5.089 1.00 94.38 295 PHE A N 1
ATOM 2333 C CA . PHE A 1 295 ? -5.391 -18.398 5.557 1.00 94.38 295 PHE A CA 1
ATOM 2334 C C . PHE A 1 295 ? -5.919 -17.134 6.205 1.00 94.38 295 PHE A C 1
ATOM 2336 O O . PHE A 1 295 ? -6.675 -16.401 5.568 1.00 94.38 295 PHE A O 1
ATOM 2343 N N . VAL A 1 296 ? -5.535 -16.890 7.453 1.00 95.44 296 VAL A N 1
ATOM 2344 C CA . VAL A 1 296 ? -5.963 -15.720 8.217 1.00 95.44 296 VAL A CA 1
ATOM 2345 C C . VAL A 1 296 ? -4.764 -14.802 8.386 1.00 95.44 296 VAL A C 1
ATOM 2347 O O . VAL A 1 296 ? -3.766 -15.208 8.968 1.00 95.44 296 VAL A O 1
ATOM 2350 N N . SER A 1 297 ? -4.883 -13.573 7.895 1.00 95.50 297 SER A N 1
ATOM 2351 C CA . SER A 1 297 ? -3.890 -12.519 8.081 1.00 95.50 297 SER A CA 1
ATOM 2352 C C . SER A 1 297 ? -4.502 -11.413 8.926 1.00 95.50 297 SER A C 1
ATOM 2354 O O . SER A 1 297 ? -5.568 -10.893 8.590 1.00 95.50 297 SER A O 1
ATOM 2356 N N . GLU A 1 298 ? -3.838 -11.072 10.027 1.00 95.81 298 GLU A N 1
ATOM 2357 C CA . GLU A 1 298 ? -4.215 -9.975 10.914 1.00 95.81 298 GLU A CA 1
ATOM 2358 C C . GLU A 1 298 ? -3.027 -9.046 11.086 1.00 95.81 298 GLU A C 1
ATOM 2360 O O . GLU A 1 298 ? -1.920 -9.488 11.383 1.00 95.81 298 GLU A O 1
ATOM 2365 N N . VAL A 1 299 ? -3.265 -7.755 10.894 1.00 94.94 299 VAL A N 1
ATOM 2366 C CA . VAL A 1 299 ? -2.218 -6.736 10.912 1.00 94.94 299 VAL A CA 1
ATOM 2367 C C . VAL A 1 299 ? -2.597 -5.617 11.857 1.00 94.94 299 VAL A C 1
ATOM 2369 O O . VAL A 1 299 ? -3.723 -5.110 11.831 1.00 94.94 299 VAL A O 1
ATOM 2372 N N . ALA A 1 300 ? -1.651 -5.218 12.699 1.00 94.38 300 ALA A N 1
ATOM 2373 C CA . ALA A 1 300 ? -1.858 -4.139 13.646 1.00 94.38 300 ALA A CA 1
ATOM 2374 C C . ALA A 1 300 ? -1.604 -2.787 12.968 1.00 94.38 300 ALA A C 1
ATOM 2376 O O . ALA A 1 300 ? -0.576 -2.580 12.329 1.00 94.38 300 ALA A O 1
ATOM 2377 N N . LEU A 1 301 ? -2.524 -1.833 13.130 1.00 92.69 301 LEU A N 1
ATOM 2378 C CA . LEU A 1 301 ? -2.451 -0.529 12.463 1.00 92.69 301 LEU A CA 1
ATOM 2379 C C . LEU A 1 301 ? -1.149 0.219 12.783 1.00 92.69 301 LEU A C 1
ATOM 2381 O O . LEU A 1 301 ? -0.598 0.890 11.914 1.00 92.69 301 LEU A O 1
ATOM 2385 N N . HIS A 1 302 ? -0.657 0.102 14.017 1.00 89.56 302 HIS A N 1
ATOM 2386 C CA . HIS A 1 302 ? 0.519 0.833 14.485 1.00 89.56 302 HIS A CA 1
ATOM 2387 C C . HIS A 1 302 ? 1.825 0.429 13.779 1.00 89.56 302 HIS A C 1
ATOM 2389 O O . HIS A 1 302 ? 2.742 1.241 13.734 1.00 89.56 302 HIS A O 1
ATOM 2395 N N . GLU A 1 303 ? 1.908 -0.774 13.200 1.00 86.75 303 GLU A N 1
ATOM 2396 C CA . GLU A 1 303 ? 3.093 -1.230 12.455 1.00 86.75 303 GLU A CA 1
ATOM 2397 C C . GLU A 1 303 ? 3.184 -0.600 11.058 1.00 86.75 303 GLU A C 1
ATOM 2399 O O . GLU A 1 303 ? 4.277 -0.412 10.528 1.00 86.75 303 GLU A O 1
ATOM 2404 N N . TYR A 1 304 ? 2.037 -0.249 10.466 1.00 84.38 304 TYR A N 1
ATOM 2405 C CA . TYR A 1 304 ? 1.946 0.217 9.075 1.00 84.38 304 TYR A CA 1
ATOM 2406 C C . TYR A 1 304 ? 1.582 1.695 8.949 1.00 84.38 304 TYR A C 1
ATOM 2408 O O . TYR A 1 304 ? 1.718 2.281 7.872 1.00 84.38 304 TYR A O 1
ATOM 2416 N N . ASN A 1 305 ? 1.105 2.325 10.024 1.00 79.00 305 ASN A N 1
ATOM 2417 C CA . ASN A 1 305 ? 0.737 3.730 9.992 1.00 79.00 305 ASN A CA 1
ATOM 2418 C C . ASN A 1 305 ? 1.983 4.615 9.855 1.00 79.00 305 ASN A C 1
ATOM 2420 O O . ASN A 1 305 ? 2.616 5.008 10.829 1.00 79.00 305 ASN A O 1
ATOM 2424 N N . THR A 1 306 ? 2.293 4.975 8.614 1.00 74.12 306 THR A N 1
ATOM 2425 C CA . THR A 1 306 ? 3.421 5.851 8.273 1.00 74.12 306 THR A CA 1
ATOM 2426 C C . THR A 1 306 ? 3.174 7.333 8.571 1.00 74.12 306 THR A C 1
ATOM 2428 O O . THR A 1 306 ? 4.059 8.152 8.335 1.00 74.12 306 THR A O 1
ATOM 2431 N N . GLY A 1 307 ? 1.970 7.715 9.020 1.00 71.25 307 GLY A N 1
ATOM 2432 C CA . GLY A 1 307 ? 1.584 9.118 9.217 1.00 71.25 307 GLY A CA 1
ATOM 2433 C C . GLY A 1 307 ? 1.456 9.930 7.920 1.00 71.25 307 GLY A C 1
ATOM 2434 O O . GLY A 1 307 ? 1.301 11.150 7.968 1.00 71.25 307 GLY A O 1
ATOM 2435 N N . LYS A 1 308 ? 1.521 9.270 6.758 1.00 76.06 308 LYS A N 1
ATOM 2436 C CA . LYS A 1 308 ? 1.436 9.897 5.434 1.00 76.06 308 LYS A CA 1
ATOM 2437 C C . LYS A 1 308 ? -0.008 10.150 4.986 1.00 76.06 308 LYS A C 1
ATOM 2439 O O . LYS A 1 308 ? -0.963 9.676 5.601 1.00 76.06 308 LYS A O 1
ATOM 2444 N N . SER A 1 309 ? -0.166 10.906 3.900 1.00 74.31 309 SER A N 1
ATOM 2445 C CA . SER A 1 309 ? -1.435 11.507 3.458 1.00 74.31 309 SER A CA 1
ATOM 2446 C C . SER A 1 309 ? -2.608 10.514 3.346 1.00 74.31 309 SER A C 1
ATOM 2448 O O . SER A 1 309 ? -3.712 10.791 3.829 1.00 74.31 309 SER A O 1
ATOM 2450 N N . LEU A 1 310 ? -2.375 9.325 2.782 1.00 80.75 310 LEU A N 1
ATOM 2451 C CA . LEU A 1 310 ? -3.395 8.281 2.631 1.00 80.75 310 LEU A CA 1
ATOM 2452 C C . LEU A 1 310 ? -3.705 7.550 3.941 1.00 80.75 310 LEU A C 1
ATOM 2454 O O . LEU A 1 310 ? -4.863 7.233 4.214 1.00 80.75 310 LEU A O 1
ATOM 2458 N N . TRP A 1 311 ? -2.697 7.330 4.782 1.00 84.75 311 TRP A N 1
ATOM 2459 C CA . TRP A 1 311 ? -2.866 6.701 6.092 1.00 84.75 311 TRP A CA 1
ATOM 2460 C C . TRP A 1 311 ? -3.605 7.606 7.079 1.00 84.75 311 TRP A C 1
ATOM 2462 O O . TRP A 1 311 ? -4.378 7.114 7.893 1.00 84.75 311 TRP A O 1
ATOM 2472 N N . VAL A 1 312 ? -3.438 8.925 6.963 1.00 85.50 312 VAL A N 1
ATOM 2473 C CA . VAL A 1 312 ? -4.181 9.909 7.763 1.00 85.50 312 VAL A CA 1
ATOM 2474 C C . VAL A 1 312 ? -5.614 10.077 7.251 1.00 85.50 312 VAL A C 1
ATOM 2476 O O . VAL A 1 312 ? -6.544 10.169 8.047 1.00 85.50 312 VAL A O 1
ATOM 2479 N N . SER A 1 313 ? -5.816 10.111 5.931 1.00 8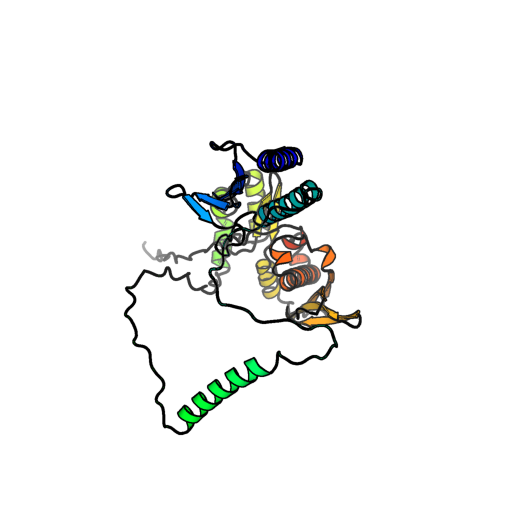6.50 313 SER A N 1
ATOM 2480 C CA . SER A 1 313 ? -7.140 10.370 5.347 1.00 86.50 313 SER A CA 1
ATOM 2481 C C . SER A 1 313 ? -8.050 9.139 5.278 1.00 86.50 313 SER A C 1
ATOM 2483 O O . SER A 1 313 ? -9.269 9.283 5.382 1.00 86.50 313 SER A O 1
ATOM 2485 N N . LYS A 1 314 ? -7.494 7.935 5.073 1.00 89.56 314 LYS A N 1
ATOM 2486 C CA . LYS A 1 314 ? -8.251 6.683 4.872 1.00 89.56 314 LYS A CA 1
ATOM 2487 C C . LYS A 1 314 ? -7.611 5.471 5.579 1.00 89.56 314 LYS A C 1
ATOM 2489 O O . LYS A 1 314 ? -7.399 4.434 4.942 1.00 89.56 314 LYS A O 1
ATOM 2494 N N . PRO A 1 315 ? -7.354 5.533 6.900 1.00 91.31 315 PRO A N 1
ATOM 2495 C CA . PRO A 1 315 ? -6.637 4.477 7.624 1.00 91.31 315 PRO A CA 1
ATOM 2496 C C . PRO A 1 315 ? -7.318 3.102 7.536 1.00 91.31 315 PRO A C 1
ATOM 2498 O O . PRO A 1 315 ? -6.648 2.097 7.304 1.00 91.31 315 PRO A O 1
ATOM 2501 N N . ALA A 1 316 ? -8.652 3.048 7.633 1.00 93.06 316 ALA A N 1
ATOM 2502 C CA . ALA A 1 316 ? -9.421 1.800 7.555 1.00 93.06 316 ALA A CA 1
ATOM 2503 C C . ALA A 1 316 ? -9.284 1.100 6.191 1.00 93.06 316 ALA A C 1
ATOM 2505 O O . ALA A 1 316 ? -9.170 -0.122 6.112 1.00 93.06 316 ALA A O 1
ATOM 2506 N N . THR A 1 317 ? -9.258 1.871 5.100 1.00 92.38 317 THR A N 1
ATOM 2507 C CA . THR A 1 317 ? -9.067 1.328 3.747 1.00 92.38 317 THR A CA 1
ATOM 2508 C C . THR A 1 317 ? -7.650 0.799 3.559 1.00 92.38 317 THR A C 1
ATOM 2510 O O . THR A 1 317 ? -7.467 -0.274 2.982 1.00 92.38 317 THR A O 1
ATOM 2513 N N . MET A 1 318 ? -6.662 1.527 4.079 1.00 91.19 318 MET A N 1
ATOM 2514 C CA . MET A 1 318 ? -5.252 1.173 3.959 1.00 91.19 318 MET A CA 1
ATOM 2515 C C . MET A 1 318 ? -4.907 -0.088 4.754 1.00 91.19 318 MET A C 1
ATOM 2517 O O . MET A 1 318 ? -4.336 -1.020 4.191 1.00 91.19 318 MET A O 1
ATOM 2521 N N . ILE A 1 319 ? -5.323 -0.184 6.020 1.00 94.62 319 ILE A N 1
ATOM 2522 C CA . ILE A 1 319 ? -4.993 -1.356 6.840 1.00 94.62 319 ILE A CA 1
ATOM 2523 C C . ILE A 1 319 ? -5.685 -2.629 6.338 1.00 94.62 319 ILE A C 1
ATOM 2525 O O . ILE A 1 319 ? -5.074 -3.696 6.291 1.00 94.62 319 ILE A O 1
ATOM 2529 N N . ARG A 1 320 ? -6.928 -2.511 5.849 1.00 95.00 320 ARG A N 1
ATOM 2530 C CA . ARG A 1 320 ? -7.626 -3.624 5.192 1.00 95.00 320 ARG A CA 1
ATOM 2531 C C . ARG A 1 320 ? -6.899 -4.070 3.922 1.00 95.00 320 ARG A C 1
ATOM 2533 O O . ARG A 1 320 ? -6.825 -5.264 3.647 1.00 95.00 320 ARG A O 1
ATOM 2540 N N . LYS A 1 321 ? -6.370 -3.130 3.129 1.00 93.38 321 LYS A N 1
ATOM 2541 C CA . LYS A 1 321 ? -5.587 -3.446 1.924 1.00 93.38 321 LYS A CA 1
ATOM 2542 C C . LYS A 1 321 ? -4.338 -4.260 2.278 1.00 93.38 321 LYS A C 1
ATOM 2544 O O . LYS A 1 321 ? -4.097 -5.261 1.607 1.00 93.38 321 LYS A O 1
ATOM 2549 N N . VAL A 1 322 ? -3.602 -3.869 3.320 1.00 93.50 322 VAL A N 1
ATOM 2550 C CA . VAL A 1 322 ? -2.414 -4.606 3.787 1.00 93.50 322 VAL A CA 1
ATOM 2551 C C . VAL A 1 322 ? -2.783 -6.039 4.176 1.00 93.50 322 VAL A C 1
ATOM 2553 O O . VAL A 1 322 ? -2.182 -6.975 3.653 1.00 93.50 322 VAL A O 1
ATOM 2556 N N . ALA A 1 323 ? -3.836 -6.219 4.982 1.00 94.94 323 ALA A N 1
ATOM 2557 C CA . ALA A 1 323 ? -4.305 -7.545 5.394 1.00 94.94 323 ALA A CA 1
ATOM 2558 C C . ALA A 1 323 ? -4.637 -8.453 4.193 1.00 94.94 323 ALA A C 1
ATOM 2560 O O . ALA A 1 323 ? -4.251 -9.619 4.149 1.00 94.94 323 ALA A O 1
ATOM 2561 N N . ILE A 1 324 ? -5.321 -7.912 3.174 1.00 94.12 324 ILE A N 1
ATOM 2562 C CA . ILE A 1 324 ? -5.664 -8.664 1.954 1.00 94.12 324 ILE A CA 1
ATOM 2563 C C . ILE A 1 324 ? -4.406 -9.092 1.197 1.00 94.12 324 ILE A C 1
ATOM 2565 O O . ILE A 1 324 ? -4.324 -10.233 0.740 1.00 94.12 324 ILE A O 1
ATOM 2569 N N . VAL A 1 325 ? -3.449 -8.180 1.016 1.00 92.94 325 VAL A N 1
ATOM 2570 C CA . VAL A 1 325 ? -2.231 -8.454 0.243 1.00 92.94 325 VAL A CA 1
ATOM 2571 C C . VAL A 1 325 ? -1.359 -9.494 0.956 1.00 92.94 325 VAL A C 1
ATOM 2573 O O . VAL A 1 325 ? -0.902 -10.437 0.306 1.00 92.94 325 VAL A O 1
ATOM 2576 N N . GLN A 1 326 ? -1.218 -9.399 2.282 1.00 92.88 326 GLN A N 1
ATOM 2577 C CA . GLN A 1 326 ? -0.522 -10.407 3.085 1.00 92.88 326 GLN A CA 1
ATOM 2578 C C . GLN A 1 326 ? -1.214 -11.763 3.039 1.00 92.88 326 GLN A C 1
ATOM 2580 O O . GLN A 1 326 ? -0.585 -12.748 2.655 1.00 92.88 326 GLN A O 1
ATOM 2585 N N . GLY A 1 327 ? -2.522 -11.805 3.306 1.00 93.50 327 GLY A N 1
ATOM 2586 C CA . GLY A 1 327 ? -3.285 -13.049 3.257 1.00 93.50 327 GLY A CA 1
ATOM 2587 C C . GLY A 1 327 ? -3.193 -13.734 1.892 1.00 93.50 327 GLY A C 1
ATOM 2588 O O . GLY A 1 327 ? -3.022 -14.948 1.815 1.00 93.50 327 GLY A O 1
ATOM 2589 N N . LYS A 1 328 ? -3.246 -12.974 0.788 1.00 93.00 328 LYS A N 1
ATOM 2590 C CA . LYS A 1 328 ? -3.102 -13.539 -0.566 1.00 93.00 328 LYS A CA 1
ATOM 2591 C C . LYS A 1 328 ? -1.704 -14.078 -0.828 1.00 93.00 328 LYS A C 1
ATOM 2593 O O . LYS A 1 328 ? -1.576 -15.118 -1.470 1.00 93.00 328 LYS A O 1
ATOM 2598 N N . ARG A 1 329 ? -0.669 -13.404 -0.332 1.00 91.00 329 ARG A N 1
ATOM 2599 C CA . ARG A 1 329 ? 0.717 -13.856 -0.473 1.00 91.00 329 ARG A CA 1
ATOM 2600 C C . ARG A 1 329 ? 1.001 -15.122 0.329 1.00 91.00 329 ARG A C 1
ATOM 2602 O O . ARG A 1 329 ? 1.685 -16.003 -0.183 1.00 91.00 329 ARG A O 1
ATOM 2609 N N . GLU A 1 330 ? 0.432 -15.248 1.521 1.00 90.69 330 GLU A N 1
ATOM 2610 C CA . GLU A 1 330 ? 0.487 -16.486 2.305 1.00 90.69 330 GLU A CA 1
ATOM 2611 C C . GLU A 1 330 ? -0.318 -17.614 1.656 1.00 90.69 330 GLU A C 1
ATOM 2613 O O . GLU A 1 330 ? 0.130 -18.762 1.620 1.00 90.69 330 GLU A O 1
ATOM 2618 N N . ALA A 1 331 ? -1.484 -17.286 1.093 1.00 91.44 331 ALA A N 1
ATOM 2619 C CA . ALA A 1 331 ? -2.333 -18.257 0.427 1.00 91.44 331 ALA A CA 1
ATOM 2620 C C . ALA A 1 331 ? -1.726 -18.765 -0.886 1.00 91.44 331 ALA A C 1
ATOM 2622 O O . ALA A 1 331 ? -1.858 -19.951 -1.168 1.00 91.44 331 ALA A O 1
ATOM 2623 N N . PHE A 1 332 ? -1.050 -17.928 -1.680 1.00 90.81 332 PHE A N 1
ATOM 2624 C CA . PHE A 1 332 ? -0.461 -18.307 -2.975 1.00 90.81 332 PHE A CA 1
ATOM 2625 C C . PHE A 1 332 ? 1.011 -17.867 -3.087 1.00 90.81 332 PHE A C 1
ATOM 2627 O O . PHE A 1 332 ? 1.349 -16.985 -3.882 1.00 90.81 332 PHE A O 1
ATOM 2634 N N . PRO A 1 333 ? 1.927 -18.489 -2.322 1.00 86.00 333 PRO A N 1
ATOM 2635 C CA . PRO A 1 333 ? 3.323 -18.063 -2.275 1.00 86.00 333 PRO A CA 1
ATOM 2636 C C . PRO A 1 333 ? 4.041 -18.226 -3.620 1.00 86.00 333 PRO A C 1
ATOM 2638 O O . PRO A 1 333 ? 4.879 -17.398 -3.958 1.00 86.00 333 PRO A O 1
ATOM 2641 N N . SER A 1 334 ? 3.694 -19.233 -4.430 1.00 84.44 334 SER A N 1
ATOM 2642 C CA . SER A 1 334 ? 4.256 -19.412 -5.779 1.00 84.44 334 SER A CA 1
ATOM 2643 C C . SER A 1 334 ? 3.931 -18.246 -6.715 1.00 84.44 334 SER A C 1
ATOM 2645 O O . SER A 1 334 ? 4.777 -17.835 -7.503 1.00 84.44 334 SER A O 1
ATOM 2647 N N . GLU A 1 335 ? 2.726 -17.688 -6.591 1.00 82.62 335 GLU A N 1
ATOM 2648 C CA . GLU A 1 335 ? 2.242 -16.590 -7.431 1.00 82.62 335 GLU A CA 1
ATOM 2649 C C . GLU A 1 335 ? 2.750 -15.228 -6.959 1.00 82.62 335 GLU A C 1
ATOM 2651 O O . GLU A 1 335 ? 2.998 -14.343 -7.783 1.00 82.62 335 GLU A O 1
ATOM 2656 N N . PHE A 1 336 ? 2.893 -15.055 -5.638 1.00 83.00 336 PHE A N 1
ATOM 2657 C CA . PHE A 1 336 ? 3.127 -13.757 -4.997 1.00 83.00 336 PHE A CA 1
ATOM 2658 C C . PHE A 1 336 ? 4.493 -13.577 -4.321 1.00 83.00 336 PHE A C 1
ATOM 2660 O O . PHE A 1 336 ? 4.756 -12.511 -3.762 1.00 83.00 336 PHE A O 1
ATOM 2667 N N . SER A 1 337 ? 5.386 -14.568 -4.384 1.00 75.50 337 SER A N 1
ATOM 2668 C CA . SER A 1 337 ? 6.710 -14.494 -3.751 1.00 75.50 337 SER A CA 1
ATOM 2669 C C . SER A 1 337 ? 7.516 -13.273 -4.211 1.00 75.50 337 SER A C 1
ATOM 2671 O O . SER A 1 337 ? 7.694 -13.040 -5.411 1.00 75.50 337 SER A O 1
ATOM 2673 N N . GLY A 1 338 ? 8.018 -12.490 -3.252 1.00 72.62 338 GLY A N 1
ATOM 2674 C CA . GLY A 1 338 ? 8.856 -11.311 -3.494 1.00 72.62 338 GLY A CA 1
ATOM 2675 C C . GLY A 1 338 ? 8.130 -10.096 -4.082 1.00 72.62 338 GLY A C 1
ATOM 2676 O O . GLY A 1 338 ? 8.789 -9.138 -4.473 1.00 72.62 338 GLY A O 1
ATOM 2677 N N . MET A 1 339 ? 6.797 -10.116 -4.172 1.00 80.38 339 MET A N 1
ATOM 2678 C CA . MET A 1 339 ? 6.010 -8.935 -4.528 1.00 80.38 339 MET A CA 1
ATOM 2679 C C . MET A 1 339 ? 5.503 -8.287 -3.252 1.00 80.38 339 MET A C 1
ATOM 2681 O O . MET A 1 339 ? 4.877 -8.974 -2.454 1.00 80.38 339 MET A O 1
ATOM 2685 N N . TYR A 1 340 ? 5.747 -6.991 -3.082 1.00 80.88 340 TYR A N 1
ATOM 2686 C CA . TYR A 1 340 ? 5.307 -6.214 -1.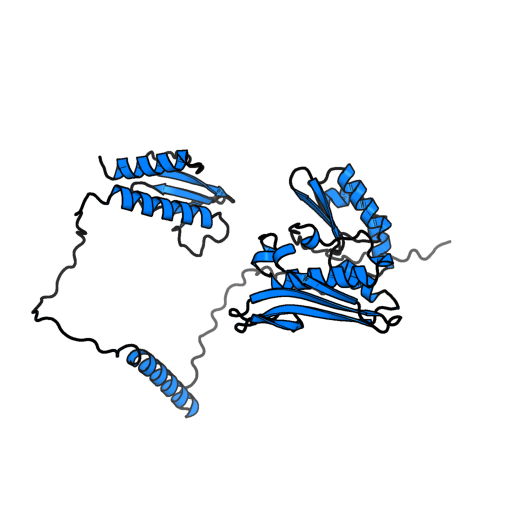925 1.00 80.88 340 TYR A CA 1
ATOM 2687 C C . TYR A 1 340 ? 4.465 -5.030 -2.378 1.00 80.88 340 TYR A C 1
ATOM 2689 O O . TYR A 1 340 ? 4.719 -4.430 -3.427 1.00 80.88 340 TYR A O 1
ATOM 2697 N N . ASP A 1 341 ? 3.449 -4.718 -1.584 1.00 84.56 341 ASP A N 1
ATOM 2698 C CA . ASP A 1 341 ? 2.639 -3.524 -1.770 1.00 84.56 341 ASP A CA 1
ATOM 2699 C C . ASP A 1 341 ? 3.373 -2.276 -1.240 1.00 84.56 341 ASP A C 1
ATOM 2701 O O . ASP A 1 341 ? 4.221 -2.350 -0.349 1.00 84.56 341 ASP A O 1
ATOM 2705 N N . SER A 1 342 ? 3.040 -1.105 -1.787 1.00 80.38 342 SER A N 1
ATOM 2706 C CA . SER A 1 342 ? 3.629 0.168 -1.368 1.00 80.38 342 SER A CA 1
ATOM 2707 C C . SER A 1 342 ? 3.372 0.485 0.105 1.00 80.38 342 SER A C 1
ATOM 2709 O O . SER A 1 342 ? 4.236 1.058 0.768 1.00 80.38 342 SER A O 1
ATOM 2711 N N . ALA A 1 343 ? 2.211 0.094 0.630 1.00 78.25 343 ALA A N 1
ATOM 2712 C CA . ALA A 1 343 ? 1.830 0.367 2.006 1.00 78.25 343 ALA A CA 1
ATOM 2713 C C . ALA A 1 343 ? 2.651 -0.475 3.005 1.00 78.25 343 ALA A C 1
ATOM 2715 O O . ALA A 1 343 ? 2.970 0.017 4.083 1.00 78.25 343 ALA A O 1
ATOM 2716 N N . GLU A 1 344 ? 3.080 -1.679 2.619 1.00 75.69 344 GLU A N 1
ATOM 2717 C CA . GLU A 1 344 ? 3.984 -2.535 3.410 1.00 75.69 344 GLU A CA 1
ATOM 2718 C C . GLU A 1 344 ? 5.424 -2.019 3.451 1.00 75.69 344 GLU A C 1
ATOM 2720 O O . GLU A 1 344 ? 6.126 -2.198 4.440 1.00 75.69 344 GLU A O 1
ATOM 2725 N N . MET A 1 345 ? 5.863 -1.348 2.385 1.00 78.25 345 MET A N 1
ATOM 2726 C CA . MET A 1 345 ? 7.207 -0.767 2.298 1.00 78.25 345 MET A CA 1
ATOM 2727 C C . MET A 1 345 ? 7.284 0.640 2.914 1.00 78.25 345 MET A C 1
ATOM 2729 O O . MET A 1 345 ? 8.337 1.277 2.889 1.00 78.25 345 MET A O 1
ATOM 2733 N N . GLY A 1 346 ? 6.167 1.155 3.436 1.00 70.12 346 GLY A N 1
ATOM 2734 C CA . GLY A 1 346 ? 6.071 2.496 4.004 1.00 70.12 346 GLY A CA 1
ATOM 2735 C C . GLY A 1 346 ? 6.129 3.621 2.961 1.00 70.12 346 GLY A C 1
ATOM 2736 O O . GLY A 1 346 ? 6.579 4.736 3.249 1.00 70.12 346 GLY A O 1
ATOM 2737 N N . ILE A 1 347 ? 5.690 3.343 1.733 1.00 69.38 347 ILE A N 1
ATOM 2738 C CA . ILE A 1 347 ? 5.833 4.217 0.566 1.00 69.38 347 ILE A CA 1
ATOM 2739 C C . ILE A 1 347 ? 4.482 4.825 0.169 1.00 69.38 347 ILE A C 1
ATOM 2741 O O . ILE A 1 347 ? 3.485 4.114 0.059 1.00 69.38 347 ILE A O 1
ATOM 2745 N N . ASP A 1 348 ? 4.455 6.146 -0.061 1.00 62.28 348 ASP A N 1
ATOM 2746 C CA . ASP A 1 348 ? 3.240 6.853 -0.497 1.00 62.28 348 ASP A CA 1
ATOM 2747 C C . ASP A 1 348 ? 3.148 6.752 -2.019 1.00 62.28 348 ASP A C 1
ATOM 2749 O O . ASP A 1 348 ? 3.865 7.446 -2.734 1.00 62.28 348 ASP A O 1
ATOM 2753 N N . ASN A 1 349 ? 2.293 5.876 -2.536 1.00 59.66 349 ASN A N 1
ATOM 2754 C CA . ASN A 1 349 ? 2.070 5.844 -3.974 1.00 59.66 349 ASN A CA 1
ATOM 2755 C C . ASN A 1 349 ? 1.315 7.121 -4.373 1.00 59.66 349 ASN A C 1
ATOM 2757 O O . ASN A 1 349 ? 0.181 7.288 -3.913 1.00 59.66 349 ASN A O 1
ATOM 2761 N N . PRO A 1 350 ? 1.880 8.030 -5.192 1.00 48.88 350 PRO A N 1
ATOM 2762 C CA . PRO A 1 350 ? 1.027 8.972 -5.886 1.00 48.88 350 PRO A CA 1
ATOM 2763 C C . PRO A 1 350 ? 0.162 8.106 -6.799 1.00 48.88 350 PRO A C 1
ATOM 2765 O O . PRO A 1 350 ? 0.678 7.448 -7.696 1.00 48.88 350 PRO A O 1
ATOM 2768 N N . GLU A 1 351 ? -1.144 8.030 -6.546 1.00 47.00 351 GLU A N 1
ATOM 2769 C CA . GLU A 1 351 ? -2.074 7.472 -7.526 1.00 47.00 351 GLU A CA 1
ATOM 2770 C C . GLU A 1 351 ? -2.078 8.412 -8.739 1.00 47.00 351 GLU A C 1
ATOM 2772 O O . GLU A 1 351 ? -2.976 9.229 -8.934 1.00 47.00 351 GLU A O 1
ATOM 2777 N N . THR A 1 352 ? -1.025 8.350 -9.551 1.00 38.72 352 THR A N 1
ATOM 2778 C CA . THR A 1 352 ? -1.032 8.882 -10.898 1.00 38.72 352 THR A CA 1
ATOM 2779 C C . THR A 1 352 ? -1.950 7.946 -11.659 1.00 38.72 352 THR A C 1
ATOM 2781 O O . THR A 1 352 ? -1.539 6.889 -12.125 1.00 38.72 352 THR A O 1
ATOM 2784 N N . ILE A 1 353 ? -3.237 8.289 -11.698 1.00 36.78 353 ILE A N 1
ATOM 2785 C CA . ILE A 1 353 ? -4.195 7.659 -12.597 1.00 36.78 353 ILE A CA 1
ATOM 2786 C C . ILE A 1 353 ? -3.668 7.950 -14.001 1.00 36.78 353 ILE A C 1
ATOM 2788 O O . ILE A 1 353 ? -3.880 9.034 -14.542 1.00 36.78 353 ILE A O 1
ATOM 2792 N N . ILE A 1 354 ? -2.914 7.010 -14.566 1.00 37.16 354 ILE A N 1
ATOM 2793 C CA . ILE A 1 354 ? -2.591 7.033 -15.983 1.00 37.16 354 ILE A CA 1
ATOM 2794 C C . ILE A 1 354 ? -3.930 6.753 -16.666 1.00 37.16 354 ILE A C 1
ATOM 2796 O O . ILE A 1 354 ? -4.405 5.619 -16.678 1.00 37.16 354 ILE A O 1
ATOM 2800 N N . ASP A 1 355 ? -4.603 7.807 -17.127 1.00 31.27 355 ASP A N 1
ATOM 2801 C CA . ASP A 1 355 ? -5.860 7.716 -17.872 1.00 31.27 355 ASP A CA 1
ATOM 2802 C C . ASP A 1 355 ? -5.531 7.136 -19.255 1.00 31.27 355 ASP A C 1
ATOM 2804 O O . ASP A 1 355 ? -5.356 7.852 -20.243 1.00 31.27 355 ASP A O 1
ATOM 2808 N N . ALA A 1 356 ? -5.312 5.819 -19.298 1.00 33.97 356 ALA A N 1
ATOM 2809 C CA . ALA A 1 356 ? -5.000 5.080 -20.506 1.00 33.97 356 ALA A CA 1
ATOM 2810 C C . ALA A 1 356 ? -6.240 5.091 -21.407 1.00 33.97 356 ALA A C 1
ATOM 2812 O O . ALA A 1 356 ? -7.111 4.221 -21.340 1.00 33.97 356 ALA A O 1
ATOM 2813 N N . ARG A 1 357 ? -6.338 6.114 -22.259 1.00 26.22 357 ARG A N 1
ATOM 2814 C CA . ARG A 1 357 ? -7.321 6.157 -23.338 1.00 26.22 357 ARG A CA 1
ATOM 2815 C C . ARG A 1 357 ? -6.986 5.040 -24.319 1.00 26.22 357 ARG A C 1
ATOM 2817 O O . ARG A 1 357 ? -6.081 5.175 -25.134 1.00 26.22 357 ARG A O 1
ATOM 2824 N N . TYR A 1 358 ? -7.722 3.938 -24.237 1.00 36.66 358 TYR A N 1
ATOM 2825 C CA . TYR A 1 358 ? -7.695 2.908 -25.264 1.00 36.66 358 TYR A CA 1
ATOM 2826 C C . TYR A 1 358 ? -8.201 3.512 -26.582 1.00 36.66 358 TYR A C 1
ATOM 2828 O O . TYR A 1 358 ? -9.383 3.840 -26.705 1.00 36.66 358 TYR A O 1
ATOM 2836 N N . GLN A 1 359 ? -7.308 3.690 -27.554 1.00 32.34 359 GLN A N 1
ATOM 2837 C CA . GLN A 1 359 ? -7.692 3.829 -28.954 1.00 32.34 359 GLN A CA 1
ATOM 2838 C C . GLN A 1 359 ? -7.608 2.440 -29.578 1.00 32.34 359 GLN A C 1
ATOM 2840 O O . GLN A 1 359 ? -6.542 1.828 -29.595 1.00 32.34 359 GLN A O 1
ATOM 2845 N N . ALA A 1 360 ? -8.745 1.928 -30.047 1.00 31.44 360 ALA A N 1
ATOM 2846 C CA . ALA A 1 360 ? -8.758 0.732 -30.870 1.00 31.44 360 ALA A CA 1
ATOM 2847 C C . ALA A 1 360 ? -7.944 1.027 -32.135 1.00 31.44 360 ALA A C 1
ATOM 2849 O O . ALA A 1 360 ? -8.257 1.965 -32.867 1.00 31.44 360 ALA A O 1
ATOM 2850 N N . VAL A 1 361 ? -6.878 0.263 -32.359 1.00 37.69 361 VAL A N 1
ATOM 2851 C CA . VAL A 1 361 ? -6.189 0.255 -33.646 1.00 37.69 361 VAL A CA 1
ATOM 2852 C C . VAL A 1 361 ? -6.928 -0.767 -34.497 1.00 37.69 361 VAL A C 1
ATOM 2854 O O . VAL A 1 361 ? -6.910 -1.955 -34.174 1.00 37.69 361 VAL A O 1
ATOM 2857 N N . ASP A 1 362 ? -7.617 -0.303 -35.539 1.00 35.38 362 ASP A N 1
ATOM 2858 C CA . ASP A 1 362 ? -8.218 -1.186 -36.535 1.00 35.38 362 ASP A CA 1
ATOM 2859 C C . ASP A 1 362 ? -7.094 -1.948 -37.239 1.00 35.38 362 ASP A C 1
ATOM 2861 O O . ASP A 1 362 ? -6.361 -1.407 -38.070 1.00 35.38 362 ASP A O 1
ATOM 2865 N N . ILE A 1 363 ? -6.932 -3.219 -36.878 1.00 41.03 363 ILE A N 1
ATOM 2866 C CA . ILE A 1 363 ? -6.073 -4.141 -37.612 1.00 41.03 363 ILE A CA 1
ATOM 2867 C C . ILE A 1 363 ? -6.831 -4.462 -38.898 1.00 41.03 363 ILE A C 1
ATOM 2869 O O . ILE A 1 363 ? -7.702 -5.330 -38.909 1.00 41.03 363 ILE A O 1
ATOM 2873 N N . GLN A 1 364 ? -6.542 -3.732 -39.977 1.00 38.47 364 GLN A N 1
ATOM 2874 C CA . GLN A 1 364 ? -7.011 -4.140 -41.294 1.00 38.47 364 GLN A CA 1
ATOM 2875 C C . GLN A 1 364 ? -6.387 -5.496 -41.618 1.00 38.47 364 GLN A C 1
ATOM 2877 O O . GLN A 1 364 ? -5.164 -5.643 -41.664 1.00 38.47 364 GLN A O 1
ATOM 2882 N N . GLU A 1 365 ? -7.255 -6.492 -41.786 1.00 36.91 365 GLU A N 1
ATOM 2883 C CA . GLU A 1 365 ? -6.916 -7.832 -42.238 1.00 36.91 365 GLU A CA 1
ATOM 2884 C C . GLU A 1 365 ? -6.051 -7.739 -43.496 1.00 36.91 365 GLU A C 1
ATOM 2886 O O . GLU A 1 365 ? -6.526 -7.383 -44.574 1.00 36.91 365 GLU A O 1
ATOM 2891 N N . VAL A 1 366 ? -4.774 -8.102 -43.378 1.00 42.03 366 VAL A N 1
ATOM 2892 C CA . VAL A 1 366 ? -3.960 -8.434 -44.547 1.00 42.03 366 VAL A CA 1
ATOM 2893 C C . VAL A 1 366 ? -4.425 -9.810 -45.015 1.00 42.03 366 VAL A C 1
ATOM 2895 O O . VAL A 1 366 ? -3.818 -10.834 -44.709 1.00 42.03 366 VAL A O 1
ATOM 2898 N N . THR A 1 367 ? -5.559 -9.838 -45.713 1.00 37.19 367 THR A N 1
ATOM 2899 C CA . THR A 1 367 ? -5.978 -10.980 -46.517 1.00 37.19 367 THR A CA 1
ATOM 2900 C C . THR A 1 367 ? -5.866 -10.624 -47.998 1.00 37.19 367 THR A C 1
ATOM 2902 O O . THR A 1 367 ? -6.500 -9.699 -48.495 1.00 37.19 367 THR A O 1
ATOM 2905 N N . ASN A 1 368 ? -5.050 -11.435 -48.680 1.00 35.44 368 ASN A N 1
ATOM 2906 C CA . ASN A 1 368 ? -4.857 -11.581 -50.126 1.00 35.44 368 ASN A CA 1
ATOM 2907 C C . ASN A 1 368 ? -4.077 -10.449 -50.830 1.00 35.44 368 ASN A C 1
ATOM 2909 O O . ASN A 1 368 ? -4.424 -9.279 -50.777 1.00 35.44 368 ASN A O 1
ATOM 2913 N N . SER A 1 369 ? -3.036 -10.750 -51.609 1.00 32.91 369 SER A N 1
ATOM 2914 C CA . SER A 1 369 ? -3.100 -11.698 -52.729 1.00 32.91 369 SER A CA 1
ATOM 2915 C C . SER A 1 369 ? -1.712 -12.188 -53.170 1.00 32.91 369 SER A C 1
ATOM 2917 O O . SER A 1 369 ? -0.785 -11.388 -53.208 1.00 32.91 369 SER A O 1
ATOM 2919 N N . VAL A 1 370 ? -1.663 -13.488 -53.502 1.00 37.03 370 VAL A N 1
ATOM 2920 C CA . VAL A 1 370 ? -0.956 -14.174 -54.616 1.00 37.03 370 VAL A CA 1
ATOM 2921 C C . VAL A 1 370 ? 0.458 -13.729 -54.982 1.00 37.03 370 VAL A C 1
ATOM 2923 O O . VAL A 1 370 ? 0.616 -12.610 -55.517 1.00 37.03 370 VAL A O 1
#

InterPro domains:
  IPR010183 Bacteriophage lambda, Recombination protein bet [TIGR01913] (182-346)
  IPR018330 RecT family [PF03837] (184-351)